Protein AF-A0A7E6F319-F1 (afdb_monomer_lite)

Organism: NCBI:txid2607531

Sequence (215 aa):
MDTSEIYSCIYLQSPSTEPPYHECLLVNASVWRVELTSRPRLIRNTIEIKAFLGVSVSERDTLHHLTFQKLAYLPIFVDFTNIGNIRTSEVHVYFSYPREAIDIFQIVMTRVLTGEKYGCANIHMTIPAKYSCRLLESTNWHLEIVSPEEHMQAFYVEIIQGTLSSFSRGLFWQNLCKHGYNCVDHFDLKTYEDDKITGLKLNFLDKPIRINAVI

pLDDT: mean 73.12, std 9.94, range [40.41, 88.25]

Structure (mmCIF, N/CA/C/O backbone):
data_AF-A0A7E6F319-F1
#
_entry.id   AF-A0A7E6F319-F1
#
loop_
_atom_site.group_PDB
_atom_site.id
_atom_site.type_symbol
_atom_site.label_atom_id
_atom_site.label_alt_id
_atom_site.label_comp_id
_atom_site.label_asym_id
_atom_site.label_entity_id
_atom_site.label_seq_id
_atom_site.pdbx_PDB_ins_code
_atom_site.Cartn_x
_atom_site.Cartn_y
_atom_site.Cartn_z
_atom_site.occupancy
_atom_site.B_iso_or_equiv
_atom_site.auth_seq_id
_atom_site.auth_comp_id
_atom_site.auth_asym_id
_atom_site.auth_atom_id
_atom_site.pdbx_PDB_model_num
ATOM 1 N N . MET A 1 1 ? 29.256 -12.946 -2.700 1.00 41.06 1 MET A N 1
ATOM 2 C CA . MET A 1 1 ? 28.242 -11.969 -2.260 1.00 41.06 1 MET A CA 1
ATOM 3 C C . MET A 1 1 ? 26.957 -12.762 -2.227 1.00 41.06 1 MET A C 1
ATOM 5 O O . MET A 1 1 ? 26.455 -13.095 -3.293 1.00 41.06 1 MET A O 1
ATOM 9 N N . ASP A 1 2 ? 26.571 -13.233 -1.044 1.00 40.41 2 ASP A N 1
ATOM 10 C CA . ASP A 1 2 ? 25.467 -14.180 -0.899 1.00 40.41 2 ASP A CA 1
ATOM 11 C C . ASP A 1 2 ? 24.186 -13.528 -1.408 1.00 40.41 2 ASP A C 1
ATOM 13 O O . ASP A 1 2 ? 23.768 -12.476 -0.926 1.00 40.41 2 ASP A O 1
ATOM 17 N N . THR A 1 3 ? 23.603 -14.113 -2.450 1.00 49.31 3 THR A N 1
ATOM 18 C CA . THR A 1 3 ? 22.268 -13.757 -2.912 1.00 49.31 3 THR A CA 1
ATOM 19 C C . THR A 1 3 ? 21.309 -14.220 -1.830 1.00 49.31 3 THR A C 1
ATOM 21 O O . THR A 1 3 ? 20.967 -15.398 -1.783 1.00 49.31 3 THR A O 1
ATOM 24 N N . SER A 1 4 ? 20.933 -13.322 -0.921 1.00 56.34 4 SER A N 1
ATOM 25 C CA . SER A 1 4 ? 19.876 -13.594 0.043 1.00 56.34 4 SER A CA 1
ATOM 26 C C . SER A 1 4 ? 18.625 -13.989 -0.736 1.00 56.34 4 SER A C 1
ATOM 28 O O . SER A 1 4 ? 18.051 -13.193 -1.477 1.00 56.34 4 SER A O 1
ATOM 30 N N . GLU A 1 5 ? 18.255 -15.258 -0.623 1.00 58.28 5 GLU A N 1
ATOM 31 C CA . GLU A 1 5 ? 17.008 -15.791 -1.142 1.00 58.28 5 GLU A CA 1
ATOM 32 C C . GLU A 1 5 ? 15.857 -15.114 -0.396 1.00 58.28 5 GLU A C 1
ATOM 34 O O . GLU A 1 5 ? 15.680 -15.319 0.806 1.00 58.28 5 GLU A O 1
ATOM 39 N N . ILE A 1 6 ? 15.102 -14.254 -1.083 1.00 63.97 6 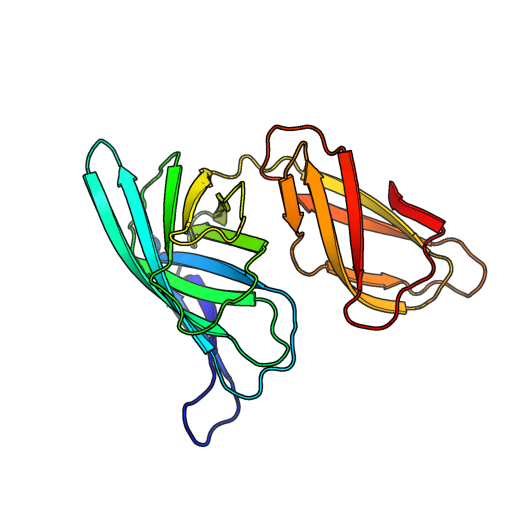ILE A N 1
ATOM 40 C CA . ILE A 1 6 ? 13.934 -13.605 -0.492 1.00 63.97 6 ILE A CA 1
ATOM 41 C C . ILE A 1 6 ? 12.700 -14.324 -1.006 1.00 63.97 6 ILE A C 1
ATOM 43 O O . ILE A 1 6 ? 12.464 -14.400 -2.210 1.00 63.97 6 ILE A O 1
ATOM 47 N N . TYR A 1 7 ? 11.899 -14.838 -0.082 1.00 66.44 7 TYR A N 1
ATOM 48 C CA . TYR A 1 7 ? 10.593 -15.397 -0.396 1.00 66.44 7 TYR A CA 1
ATOM 49 C C . TYR A 1 7 ? 9.564 -14.271 -0.387 1.00 66.44 7 TYR A C 1
ATOM 51 O O . TYR A 1 7 ? 9.444 -13.532 0.591 1.00 66.44 7 TYR A O 1
ATOM 59 N N . SER A 1 8 ? 8.819 -14.125 -1.480 1.00 66.38 8 SER A N 1
ATOM 60 C CA . SER A 1 8 ? 7.674 -13.218 -1.553 1.00 66.38 8 SER A CA 1
ATOM 61 C C . SER A 1 8 ? 6.422 -13.999 -1.900 1.00 66.38 8 SER A C 1
ATOM 63 O O . SER A 1 8 ? 6.411 -14.759 -2.863 1.00 66.38 8 SER A O 1
ATOM 65 N N . CYS A 1 9 ? 5.373 -13.810 -1.104 1.00 71.62 9 CYS A N 1
ATOM 66 C CA . CYS A 1 9 ? 4.145 -14.579 -1.230 1.00 71.62 9 CYS A CA 1
ATOM 67 C C . CYS A 1 9 ? 3.019 -13.755 -1.853 1.00 71.62 9 CYS A C 1
ATOM 69 O O . CYS A 1 9 ? 2.847 -12.574 -1.538 1.00 71.62 9 CYS A O 1
ATOM 71 N N . ILE A 1 10 ? 2.235 -14.407 -2.704 1.00 70.81 10 ILE A N 1
ATOM 72 C CA . ILE A 1 10 ? 0.979 -13.913 -3.262 1.00 70.81 10 ILE A CA 1
ATOM 73 C C . ILE A 1 10 ? -0.131 -14.906 -2.998 1.00 70.81 10 ILE A C 1
ATOM 75 O O . ILE A 1 10 ? 0.095 -16.104 -2.860 1.00 70.81 10 ILE A O 1
ATOM 79 N N . TYR A 1 11 ? -1.341 -14.379 -2.916 1.00 67.75 11 TYR A N 1
ATOM 80 C CA . TYR A 1 11 ? -2.534 -15.190 -2.808 1.00 67.75 11 TYR A CA 1
ATOM 81 C C . TYR A 1 11 ? -3.121 -15.361 -4.204 1.00 67.75 11 TYR A C 1
ATOM 83 O O . TYR A 1 11 ? -3.445 -14.369 -4.858 1.00 67.75 11 TYR A O 1
ATOM 91 N N . LEU A 1 12 ? -3.237 -16.605 -4.655 1.00 65.44 12 LEU A N 1
ATOM 92 C CA . LEU A 1 12 ? -3.729 -16.937 -5.985 1.00 65.44 12 LEU A CA 1
ATOM 93 C C . LEU A 1 12 ? -5.028 -17.726 -5.899 1.00 65.44 12 LEU A C 1
ATOM 95 O O . LEU A 1 12 ? -5.226 -18.556 -5.007 1.00 65.44 12 LEU A O 1
ATOM 99 N N . GLN A 1 13 ? -5.914 -17.474 -6.860 1.00 61.06 13 GLN A N 1
ATOM 100 C CA . GLN A 1 13 ? -7.115 -18.272 -7.053 1.00 61.06 13 GLN A CA 1
ATOM 101 C C . GLN A 1 13 ? -6.885 -19.254 -8.200 1.00 61.06 13 GLN A C 1
ATOM 103 O O . GLN A 1 13 ? -6.618 -18.852 -9.331 1.00 61.06 13 GLN A O 1
ATOM 108 N N . SER A 1 14 ? -6.996 -20.548 -7.901 1.00 56.59 14 SER A N 1
ATOM 109 C CA . SER A 1 14 ? -6.882 -21.596 -8.913 1.00 56.59 14 SER A CA 1
ATOM 110 C C . SER A 1 14 ? -8.074 -21.532 -9.882 1.00 56.59 14 SER A C 1
ATOM 112 O O . SER A 1 14 ? -9.214 -21.352 -9.440 1.00 56.59 14 SER A O 1
ATOM 114 N N . PRO A 1 15 ? -7.855 -21.680 -11.200 1.00 54.75 15 PRO A N 1
ATOM 115 C CA . PRO A 1 15 ? -8.883 -21.429 -12.202 1.00 54.75 15 PRO A CA 1
ATOM 116 C C . PRO A 1 15 ? -10.006 -22.472 -12.282 1.00 54.75 15 PRO A C 1
ATOM 118 O O . PRO A 1 15 ? -10.918 -22.260 -13.078 1.00 54.75 15 PRO A O 1
ATOM 121 N N . SER A 1 16 ? -10.006 -23.586 -11.529 1.00 55.00 16 SER A N 1
ATOM 122 C CA . SER A 1 16 ? -11.153 -24.517 -11.644 1.00 55.00 16 SER A CA 1
ATOM 123 C C . SER A 1 16 ? -11.454 -25.537 -10.539 1.00 55.00 16 SER A C 1
ATOM 125 O O . SER A 1 16 ? -12.601 -25.974 -10.512 1.00 55.00 16 SER A O 1
ATOM 127 N N . THR A 1 17 ? -10.562 -25.917 -9.616 1.00 52.44 17 THR A N 1
ATOM 128 C CA . THR A 1 17 ? -10.918 -26.974 -8.624 1.00 52.44 17 THR A CA 1
ATOM 129 C C . THR A 1 17 ? -10.188 -26.932 -7.285 1.00 52.44 17 THR A C 1
ATOM 131 O O . THR A 1 17 ? -10.517 -27.722 -6.402 1.00 52.44 17 THR A O 1
ATOM 134 N N . GLU A 1 18 ? -9.217 -26.044 -7.095 1.00 58.97 18 GLU A N 1
ATOM 135 C CA . GLU A 1 18 ? -8.426 -26.018 -5.862 1.00 58.97 18 GLU A CA 1
ATOM 136 C C . GLU A 1 18 ? -8.803 -24.829 -4.979 1.00 58.97 18 GLU A C 1
ATOM 138 O O . GLU A 1 18 ? -9.138 -23.755 -5.496 1.00 58.97 18 GLU A O 1
ATOM 143 N N . PRO A 1 19 ? -8.760 -25.001 -3.643 1.00 59.66 19 PRO A N 1
ATOM 144 C CA . PRO A 1 19 ? -8.901 -23.879 -2.737 1.00 59.66 19 PRO A CA 1
ATOM 145 C C . PRO A 1 19 ? -7.818 -22.840 -3.054 1.00 59.66 19 PRO A C 1
ATOM 147 O O . PRO A 1 19 ? -6.715 -23.203 -3.475 1.00 59.66 19 PRO A O 1
ATOM 150 N N . PRO A 1 20 ? -8.109 -21.547 -2.863 1.00 63.81 20 PRO A N 1
ATOM 151 C CA . PRO A 1 20 ? -7.101 -20.529 -3.074 1.00 63.81 20 PRO A CA 1
ATOM 152 C C . PRO A 1 20 ? -5.904 -20.792 -2.151 1.00 63.81 20 PRO A C 1
ATOM 154 O O . PRO A 1 20 ? -6.074 -21.210 -1.000 1.00 63.81 20 PRO A O 1
ATOM 157 N N . TYR A 1 21 ? -4.701 -20.540 -2.649 1.00 64.12 21 TYR A N 1
ATOM 158 C CA . TYR A 1 21 ? -3.468 -20.870 -1.944 1.00 64.12 21 TYR A CA 1
ATOM 159 C C . TYR A 1 21 ? -2.498 -19.692 -1.940 1.00 64.12 21 TYR A C 1
ATOM 161 O O . TYR A 1 21 ? -2.603 -18.752 -2.730 1.00 64.12 21 TYR A O 1
ATOM 169 N N . HIS A 1 22 ? -1.555 -19.744 -1.001 1.00 70.00 22 HIS A N 1
ATOM 170 C CA . HIS A 1 22 ? -0.423 -18.831 -0.984 1.00 70.00 22 HIS A CA 1
ATOM 171 C C . HIS A 1 22 ? 0.690 -19.441 -1.826 1.00 70.00 22 HIS A C 1
ATOM 173 O O . HIS A 1 22 ? 1.183 -20.521 -1.504 1.00 70.00 22 HIS A O 1
ATOM 179 N N . GLU A 1 23 ? 1.093 -18.753 -2.884 1.00 71.81 23 GLU A N 1
ATOM 180 C CA . GLU A 1 23 ? 2.305 -19.082 -3.617 1.00 71.81 23 GLU A CA 1
ATOM 181 C C . GLU A 1 23 ? 3.425 -18.176 -3.127 1.00 71.81 23 GLU A C 1
ATOM 183 O O . GLU A 1 23 ? 3.345 -16.956 -3.256 1.00 71.81 23 GLU A O 1
ATOM 188 N N . CYS A 1 24 ? 4.461 -18.770 -2.541 1.00 75.56 24 CYS A N 1
ATOM 189 C CA . CYS A 1 24 ? 5.675 -18.059 -2.171 1.00 75.56 24 CYS A CA 1
ATOM 190 C C . CYS A 1 24 ? 6.741 -18.344 -3.219 1.00 75.56 24 CYS A C 1
ATOM 192 O O . CYS A 1 24 ? 7.210 -19.472 -3.353 1.00 75.56 24 CYS A O 1
ATOM 194 N N . LEU A 1 25 ? 7.121 -17.308 -3.956 1.00 68.62 25 LEU A N 1
ATOM 195 C CA . LEU A 1 25 ? 8.134 -17.391 -4.991 1.00 68.62 25 LEU A CA 1
ATOM 196 C C . LEU A 1 25 ? 9.482 -16.966 -4.420 1.00 68.62 25 LEU A C 1
ATOM 198 O O . LEU A 1 25 ? 9.586 -15.959 -3.710 1.00 68.62 25 LEU A O 1
ATOM 202 N N . LEU A 1 26 ? 10.516 -17.731 -4.767 1.00 70.88 26 LEU A N 1
ATOM 203 C CA . LEU A 1 26 ? 11.896 -17.307 -4.600 1.00 70.88 26 LEU A CA 1
ATOM 204 C C . LEU A 1 26 ? 12.143 -16.159 -5.578 1.00 70.88 26 LEU A C 1
ATOM 206 O O . LEU A 1 26 ? 12.174 -16.360 -6.794 1.00 70.88 26 LEU A O 1
ATOM 210 N N . VAL A 1 27 ? 12.280 -14.947 -5.061 1.00 71.56 27 VAL A N 1
ATOM 211 C CA . VAL A 1 27 ? 12.467 -13.759 -5.889 1.00 71.56 27 VAL A CA 1
ATOM 212 C C . VAL A 1 27 ? 13.892 -13.247 -5.752 1.00 71.56 27 VAL A C 1
ATOM 214 O O . VAL A 1 27 ? 14.475 -13.212 -4.669 1.00 71.56 27 VAL A O 1
ATOM 217 N N . ASN A 1 28 ? 14.480 -12.870 -6.885 1.00 70.25 28 ASN A N 1
ATOM 218 C CA . ASN A 1 28 ? 15.824 -12.310 -6.905 1.00 70.25 28 ASN A CA 1
ATOM 219 C C . ASN A 1 28 ? 15.806 -10.818 -6.525 1.00 70.25 28 ASN A C 1
ATOM 221 O O . ASN A 1 28 ? 14.765 -10.161 -6.500 1.00 70.25 28 ASN A O 1
ATOM 225 N N . ALA A 1 29 ? 16.994 -10.259 -6.294 1.00 69.94 29 ALA A N 1
ATOM 226 C CA . ALA A 1 29 ? 17.185 -8.863 -5.898 1.00 69.94 29 ALA A CA 1
ATOM 227 C C . ALA A 1 29 ? 16.608 -7.807 -6.863 1.00 69.94 29 ALA A C 1
ATOM 229 O O . ALA A 1 29 ? 16.494 -6.637 -6.502 1.00 69.94 29 ALA A O 1
ATOM 230 N N . SER A 1 30 ? 16.288 -8.199 -8.096 1.00 80.12 30 SER A N 1
ATOM 231 C CA . SER A 1 30 ? 15.795 -7.315 -9.154 1.00 80.12 30 SER A CA 1
ATOM 232 C C . SER A 1 30 ? 14.267 -7.270 -9.240 1.00 80.12 30 SER A C 1
ATOM 234 O O . SER A 1 30 ? 13.720 -6.530 -10.061 1.00 80.12 30 SER A O 1
ATOM 236 N N . VAL A 1 31 ? 13.577 -8.049 -8.401 1.00 86.38 31 VAL A N 1
ATOM 237 C CA . VAL A 1 31 ? 12.118 -8.109 -8.355 1.00 86.38 31 VAL A CA 1
ATOM 238 C C . VAL A 1 31 ? 11.549 -6.975 -7.511 1.00 86.38 31 VAL A C 1
ATOM 240 O O . VAL A 1 31 ? 11.997 -6.676 -6.400 1.00 86.38 31 VAL A O 1
ATOM 243 N N . TRP A 1 32 ? 10.511 -6.362 -8.058 1.00 87.38 32 TRP A N 1
ATOM 244 C CA . TRP A 1 32 ? 9.682 -5.372 -7.403 1.00 87.38 32 TRP A CA 1
ATOM 245 C C . TRP A 1 32 ? 8.291 -5.954 -7.204 1.00 87.38 32 TRP A C 1
ATOM 247 O O . TRP A 1 32 ? 7.731 -6.589 -8.098 1.00 87.38 32 TRP A O 1
ATOM 257 N N . ARG A 1 33 ? 7.737 -5.723 -6.018 1.00 88.25 33 ARG A N 1
ATOM 258 C CA . ARG A 1 33 ? 6.371 -6.081 -5.650 1.00 88.25 33 ARG A CA 1
ATOM 259 C C . ARG A 1 33 ? 5.472 -4.877 -5.859 1.00 88.25 33 ARG A C 1
ATOM 261 O O . ARG A 1 33 ? 5.737 -3.840 -5.261 1.00 88.25 33 ARG A O 1
ATOM 268 N N . VAL A 1 34 ? 4.414 -5.008 -6.644 1.00 88.06 34 VAL A N 1
ATOM 269 C CA . VAL A 1 34 ? 3.416 -3.953 -6.848 1.00 88.06 34 VAL A CA 1
ATOM 270 C C . VAL A 1 34 ? 2.136 -4.362 -6.135 1.00 88.06 34 VAL A C 1
ATOM 272 O O . VAL A 1 34 ? 1.606 -5.438 -6.381 1.00 88.06 34 VAL A O 1
ATOM 275 N N . GLU A 1 35 ? 1.662 -3.524 -5.224 1.00 87.00 35 GLU A N 1
ATOM 276 C CA . GLU A 1 35 ? 0.456 -3.724 -4.428 1.00 87.00 35 GLU A CA 1
ATOM 277 C C . GLU A 1 35 ? -0.574 -2.662 -4.813 1.00 87.00 35 GLU A C 1
ATOM 279 O O . GLU A 1 35 ? -0.276 -1.464 -4.825 1.00 87.00 35 GLU A O 1
ATOM 284 N N . LEU A 1 36 ? -1.793 -3.104 -5.099 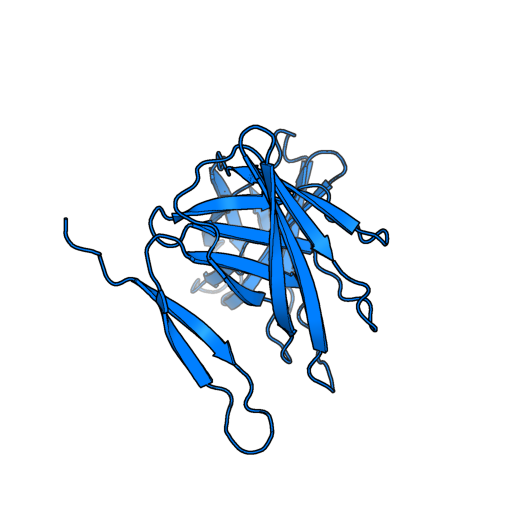1.00 82.94 36 LEU A N 1
ATOM 285 C CA . LEU A 1 36 ? -2.939 -2.245 -5.349 1.00 82.94 36 LEU A CA 1
ATOM 286 C C . LEU A 1 36 ? -3.979 -2.497 -4.263 1.00 82.94 36 LEU A C 1
ATOM 288 O O . LEU A 1 36 ? -4.336 -3.647 -3.993 1.00 82.94 36 LEU A O 1
ATOM 292 N N . THR A 1 37 ? -4.475 -1.420 -3.658 1.00 78.81 37 THR A N 1
ATOM 293 C CA . THR A 1 37 ? -5.522 -1.493 -2.637 1.00 78.81 37 THR A CA 1
ATOM 294 C C . THR A 1 37 ? -6.821 -0.920 -3.185 1.00 78.81 37 THR A C 1
ATOM 296 O O . THR A 1 37 ? -6.865 0.177 -3.750 1.00 78.81 37 THR A O 1
ATOM 299 N N . SER A 1 38 ? -7.893 -1.680 -3.001 1.00 76.19 38 SER A N 1
ATOM 300 C CA . SER A 1 38 ? -9.254 -1.325 -3.383 1.00 76.19 38 SER A CA 1
ATOM 301 C C . SER A 1 38 ? -10.221 -1.595 -2.239 1.00 76.19 38 SER A C 1
ATOM 303 O O . SER A 1 38 ? -9.899 -2.300 -1.280 1.00 76.19 38 SER A O 1
ATOM 305 N N . ARG A 1 39 ? -11.440 -1.052 -2.336 1.00 71.25 39 ARG A N 1
ATOM 306 C CA . ARG A 1 39 ? -12.445 -1.302 -1.298 1.00 71.25 39 ARG A CA 1
ATOM 307 C C . ARG A 1 39 ? -12.824 -2.788 -1.297 1.00 71.25 39 ARG A C 1
ATOM 309 O O . ARG A 1 39 ? -13.066 -3.342 -2.384 1.00 71.25 39 ARG A O 1
ATOM 316 N N . PRO A 1 40 ? -12.927 -3.416 -0.112 1.00 65.94 40 PRO A N 1
ATOM 317 C CA . PRO A 1 40 ? -13.459 -4.759 -0.012 1.00 65.94 40 PRO A CA 1
ATOM 318 C C . PRO A 1 40 ? -14.901 -4.722 -0.507 1.00 65.94 40 PRO A C 1
ATOM 320 O O . PRO A 1 40 ? -15.730 -3.938 -0.045 1.00 65.94 40 PRO A O 1
ATOM 323 N N . ARG A 1 41 ? -15.185 -5.532 -1.520 1.00 65.81 41 ARG A N 1
ATOM 324 C CA . ARG A 1 41 ? -16.525 -5.718 -2.066 1.00 65.81 41 ARG A CA 1
ATOM 325 C C . ARG A 1 41 ? -16.715 -7.200 -2.332 1.00 65.81 41 ARG A C 1
ATOM 327 O O . ARG A 1 41 ? -15.778 -7.885 -2.747 1.00 65.81 41 ARG A O 1
ATOM 334 N N . LEU A 1 42 ? -17.937 -7.674 -2.119 1.00 64.50 42 LEU A N 1
ATOM 335 C CA . LEU A 1 42 ? -18.344 -8.971 -2.629 1.00 64.50 42 LEU A CA 1
ATOM 336 C C . LEU A 1 42 ? -18.397 -8.872 -4.156 1.00 64.50 42 LEU A C 1
ATOM 338 O O . LEU A 1 42 ? -19.246 -8.172 -4.706 1.00 64.50 42 LEU A O 1
ATOM 342 N N . ILE A 1 43 ? -17.469 -9.545 -4.827 1.00 66.31 43 ILE A N 1
ATOM 343 C CA . ILE A 1 43 ? -17.466 -9.689 -6.282 1.00 66.31 43 ILE A CA 1
ATOM 344 C C . ILE A 1 43 ? -17.928 -11.103 -6.621 1.00 66.31 43 ILE A C 1
ATOM 346 O O . ILE A 1 43 ? -17.533 -12.064 -5.965 1.00 66.31 43 ILE A O 1
ATOM 350 N N . ARG A 1 44 ? -18.821 -11.223 -7.609 1.00 61.72 44 ARG A N 1
ATOM 351 C CA . ARG A 1 44 ? -19.338 -12.529 -8.052 1.00 61.72 44 ARG A CA 1
ATOM 352 C C . ARG A 1 44 ? -18.329 -13.289 -8.909 1.00 61.72 44 ARG A C 1
ATOM 354 O O . ARG A 1 44 ? -18.315 -14.510 -8.864 1.00 61.72 44 ARG A O 1
ATOM 361 N N . ASN A 1 45 ? -17.497 -12.557 -9.648 1.00 68.19 45 ASN A N 1
ATOM 362 C CA . ASN A 1 45 ? -16.479 -13.091 -10.543 1.00 68.19 45 ASN A CA 1
ATOM 363 C C . ASN A 1 45 ? -15.118 -12.485 -10.189 1.00 68.19 45 ASN A C 1
ATOM 365 O O . ASN A 1 45 ? -15.054 -11.332 -9.760 1.00 68.19 45 ASN A O 1
ATOM 369 N N . THR A 1 46 ? -14.047 -13.248 -10.399 1.00 72.25 46 THR A N 1
ATOM 370 C CA . THR A 1 46 ? -12.666 -12.756 -10.334 1.00 72.25 46 THR A CA 1
ATOM 371 C C . THR A 1 46 ? -12.470 -11.679 -11.394 1.00 72.25 46 THR A C 1
ATOM 373 O O . THR A 1 46 ? -12.825 -11.883 -12.557 1.00 72.25 46 THR A O 1
ATOM 376 N N . ILE A 1 47 ? -11.912 -10.533 -11.001 1.00 75.38 47 ILE A N 1
ATOM 377 C CA . ILE A 1 47 ? -11.637 -9.438 -11.935 1.00 75.38 47 ILE A CA 1
ATOM 378 C C . ILE A 1 47 ? -10.136 -9.378 -12.180 1.00 75.38 47 ILE A C 1
ATOM 380 O O . ILE A 1 47 ? -9.356 -9.267 -11.237 1.00 75.38 47 ILE A O 1
ATOM 384 N N . GLU A 1 48 ? -9.740 -9.429 -13.447 1.00 77.75 48 GLU A N 1
ATOM 385 C CA . GLU A 1 48 ? -8.352 -9.243 -13.857 1.00 77.75 48 GLU A CA 1
ATOM 386 C C . GLU A 1 48 ? -8.117 -7.784 -14.265 1.00 77.75 48 GLU A C 1
ATOM 388 O O . GLU A 1 48 ? -8.831 -7.239 -15.112 1.00 77.75 48 GLU A O 1
ATOM 393 N N . ILE A 1 49 ? -7.109 -7.149 -13.672 1.00 78.62 49 ILE A N 1
ATOM 394 C CA . ILE A 1 49 ? -6.649 -5.811 -14.040 1.00 78.62 49 ILE A CA 1
ATOM 395 C C . ILE A 1 49 ? -5.281 -5.940 -14.693 1.00 78.62 49 ILE A C 1
ATOM 397 O O . ILE A 1 49 ? -4.347 -6.468 -14.092 1.00 78.62 49 ILE A O 1
ATOM 401 N N . LYS A 1 50 ? -5.147 -5.393 -15.901 1.00 81.81 50 LYS A N 1
ATOM 402 C CA . LYS A 1 50 ? -3.863 -5.295 -16.596 1.00 81.81 50 LYS A CA 1
ATOM 403 C C . LYS A 1 50 ? -3.318 -3.883 -16.492 1.00 81.81 50 LYS A C 1
ATOM 405 O O . LYS A 1 50 ? -3.982 -2.918 -16.888 1.00 81.81 50 LYS A O 1
ATOM 410 N N . ALA A 1 51 ? -2.099 -3.767 -15.993 1.00 81.69 51 ALA A N 1
ATOM 411 C CA . ALA A 1 51 ? -1.388 -2.505 -15.913 1.00 81.69 51 ALA A CA 1
ATOM 412 C C . ALA A 1 51 ? -0.022 -2.615 -16.585 1.00 81.69 51 ALA A C 1
ATOM 414 O O . ALA A 1 51 ? 0.520 -3.697 -16.797 1.00 81.69 51 ALA A O 1
ATOM 415 N N . PHE A 1 52 ? 0.537 -1.462 -16.901 1.00 83.94 52 PHE A N 1
ATOM 416 C CA . PHE A 1 52 ? 1.902 -1.309 -17.338 1.00 83.94 52 PHE A CA 1
ATOM 417 C C . PHE A 1 52 ? 2.643 -0.434 -16.339 1.00 83.94 52 PHE A C 1
ATOM 419 O O . PHE A 1 52 ? 2.164 0.624 -15.934 1.00 83.94 52 PHE A O 1
ATOM 426 N N . LEU A 1 53 ? 3.830 -0.874 -15.960 1.00 83.56 53 LEU A N 1
ATOM 427 C CA . LEU A 1 53 ? 4.749 -0.129 -15.126 1.00 83.56 53 LEU A CA 1
ATOM 428 C C . LEU A 1 53 ? 5.839 0.463 -16.011 1.00 83.56 53 LEU A C 1
ATOM 430 O O . LEU A 1 53 ? 6.636 -0.275 -16.588 1.00 83.56 53 LEU A O 1
ATOM 434 N N . GLY A 1 54 ? 5.840 1.784 -16.135 1.00 83.25 54 GLY A N 1
ATOM 435 C CA . GLY A 1 54 ? 6.897 2.546 -16.778 1.00 83.25 54 GLY A CA 1
ATOM 436 C C . GLY A 1 54 ? 7.931 2.992 -15.756 1.00 83.25 54 GLY A C 1
ATOM 437 O O . GLY A 1 54 ? 7.585 3.641 -14.770 1.00 83.25 54 GLY A O 1
ATOM 438 N N . VAL A 1 55 ? 9.198 2.679 -15.991 1.00 80.62 55 VAL A N 1
ATOM 439 C CA . VAL A 1 55 ? 10.304 3.113 -15.135 1.00 80.62 55 VAL A CA 1
ATOM 440 C C . VAL A 1 55 ? 11.225 3.983 -15.973 1.00 80.62 55 VAL A C 1
ATOM 442 O O . VAL A 1 55 ? 11.782 3.516 -16.964 1.00 80.62 55 VAL A O 1
ATOM 445 N N . SER A 1 56 ? 11.362 5.248 -15.582 1.00 75.25 56 SER A N 1
ATOM 446 C CA . SER A 1 56 ? 12.198 6.220 -16.284 1.00 75.25 56 SER A CA 1
ATOM 447 C C . SER A 1 56 ? 13.551 6.318 -15.589 1.00 75.25 56 SER A C 1
ATOM 449 O O . SER A 1 56 ? 13.635 6.675 -14.411 1.00 75.25 56 SER A O 1
ATOM 451 N N . VAL A 1 57 ? 14.621 5.965 -16.302 1.00 68.31 57 VAL A N 1
ATOM 452 C CA . VAL A 1 57 ? 15.996 5.966 -15.781 1.00 68.31 57 VAL A CA 1
ATOM 453 C C . VAL A 1 57 ? 16.889 6.614 -16.820 1.00 68.31 57 VAL A C 1
ATOM 455 O O . VAL A 1 57 ? 17.135 6.025 -17.870 1.00 68.31 57 VAL A O 1
ATOM 458 N N . SER A 1 58 ? 17.377 7.822 -16.524 1.00 59.31 58 SER A N 1
ATOM 459 C CA . SER A 1 58 ? 18.367 8.523 -17.356 1.00 59.31 58 SER A CA 1
ATOM 460 C C . SER A 1 58 ? 18.031 8.470 -18.859 1.00 59.31 58 SER A C 1
ATOM 462 O O . SER A 1 58 ? 18.837 8.000 -19.657 1.00 59.31 58 SER A O 1
ATOM 464 N N . GLU A 1 59 ? 16.815 8.909 -19.214 1.00 57.44 59 GLU A N 1
ATOM 465 C CA . GLU A 1 59 ? 16.265 8.989 -20.586 1.00 57.44 59 GLU A CA 1
ATOM 466 C C . GLU A 1 59 ? 15.868 7.662 -21.263 1.00 57.44 59 GLU A C 1
ATOM 468 O O . GLU A 1 59 ? 15.423 7.673 -22.412 1.00 57.44 59 GLU A O 1
ATOM 473 N N . ARG A 1 60 ? 15.956 6.512 -20.579 1.00 65.44 60 ARG A N 1
ATOM 474 C CA . ARG A 1 60 ? 15.334 5.262 -21.046 1.00 65.44 60 ARG A CA 1
ATOM 475 C C . ARG A 1 60 ? 14.085 4.944 -20.238 1.00 65.44 60 ARG A C 1
ATOM 477 O O . ARG A 1 60 ? 14.163 4.785 -19.021 1.00 65.44 60 ARG A O 1
ATOM 484 N N . ASP A 1 61 ? 12.973 4.784 -20.945 1.00 70.06 61 ASP A N 1
ATOM 485 C CA . ASP A 1 61 ? 11.728 4.265 -20.389 1.00 70.06 61 ASP A CA 1
ATOM 486 C C . ASP A 1 61 ? 11.657 2.755 -20.629 1.00 70.06 61 ASP A C 1
ATOM 488 O O . ASP A 1 61 ? 11.674 2.294 -21.775 1.00 70.06 61 ASP A O 1
ATOM 492 N N . THR A 1 62 ? 11.577 1.966 -19.557 1.00 81.12 62 THR A N 1
ATOM 493 C CA . THR A 1 62 ? 11.225 0.544 -19.653 1.00 81.12 62 THR A CA 1
ATOM 494 C C . THR A 1 62 ? 9.763 0.350 -19.302 1.00 81.12 62 THR A C 1
ATOM 496 O O . THR A 1 62 ? 9.248 0.989 -18.388 1.00 81.12 62 THR A O 1
ATOM 499 N N . LEU A 1 63 ? 9.086 -0.536 -20.033 1.00 83.94 63 LEU A N 1
ATOM 500 C CA . LEU A 1 63 ? 7.685 -0.867 -19.805 1.00 83.94 63 LEU A CA 1
ATOM 501 C C . LEU A 1 63 ? 7.568 -2.328 -19.378 1.00 83.94 63 LEU A C 1
ATOM 503 O O . LEU A 1 63 ? 8.017 -3.224 -20.091 1.00 83.94 63 LEU A O 1
ATOM 507 N N . HIS A 1 64 ? 6.933 -2.567 -18.237 1.00 86.94 64 HIS A N 1
ATOM 508 C CA . HIS A 1 64 ? 6.725 -3.902 -17.690 1.00 86.94 64 HIS A CA 1
ATOM 509 C C . HIS A 1 64 ? 5.233 -4.195 -17.563 1.00 86.94 64 HIS A C 1
ATOM 511 O O . HIS A 1 64 ? 4.481 -3.379 -17.038 1.00 86.94 64 HIS A O 1
ATOM 517 N N . HIS A 1 65 ? 4.799 -5.357 -18.046 1.00 87.56 65 HIS A N 1
ATOM 518 C CA . HIS A 1 65 ? 3.407 -5.785 -17.939 1.00 87.56 65 HIS A CA 1
ATOM 519 C C . HIS A 1 65 ? 3.118 -6.322 -16.535 1.00 87.56 65 HIS A C 1
ATOM 521 O O . HIS A 1 65 ? 3.913 -7.092 -16.002 1.00 87.56 65 HIS A O 1
ATOM 527 N N . LEU A 1 66 ? 1.972 -5.940 -15.978 1.00 86.38 66 LEU A N 1
ATOM 528 C CA . LEU A 1 66 ? 1.464 -6.401 -14.692 1.00 86.38 66 LEU A CA 1
ATOM 529 C C . LEU A 1 66 ? 0.045 -6.951 -14.858 1.00 86.38 66 LEU A C 1
ATOM 531 O O . LEU A 1 66 ? -0.794 -6.336 -15.523 1.00 86.38 66 LEU A O 1
ATOM 535 N N . THR A 1 67 ? -0.227 -8.088 -14.230 1.00 85.31 67 THR A N 1
ATOM 536 C CA . THR A 1 67 ? -1.537 -8.736 -14.184 1.00 85.31 67 THR A CA 1
ATOM 537 C C . THR A 1 67 ? -1.953 -8.932 -12.741 1.00 85.31 67 THR A C 1
ATOM 539 O O . THR A 1 67 ? -1.366 -9.715 -12.004 1.00 85.31 67 THR A O 1
ATOM 542 N N . PHE A 1 68 ? -3.020 -8.254 -12.349 1.00 82.25 68 PHE A N 1
ATOM 543 C CA . PHE A 1 68 ? -3.567 -8.357 -11.012 1.00 82.25 68 PHE A CA 1
ATOM 544 C C . PHE A 1 68 ? -4.885 -9.110 -11.019 1.00 82.25 68 PHE A C 1
ATOM 546 O O . PHE A 1 68 ? -5.764 -8.816 -11.827 1.00 82.25 68 PHE A O 1
ATOM 553 N N . GLN A 1 69 ? -5.061 -10.012 -10.061 1.00 79.12 69 GLN A N 1
ATOM 554 C CA . GLN A 1 69 ? -6.322 -10.711 -9.850 1.00 79.12 69 GLN A CA 1
ATOM 555 C C . GLN A 1 69 ? -6.984 -10.201 -8.572 1.00 79.12 69 GLN A C 1
ATOM 557 O O . GLN A 1 69 ? -6.451 -10.355 -7.473 1.00 79.12 69 GLN A O 1
ATOM 562 N N . LYS A 1 70 ? -8.156 -9.576 -8.710 1.00 75.75 70 LYS A N 1
ATOM 563 C CA . LYS A 1 70 ? -8.981 -9.170 -7.574 1.00 75.75 70 LYS A CA 1
ATOM 564 C C . LYS A 1 70 ? -9.861 -10.335 -7.141 1.00 75.75 70 LYS A C 1
ATOM 566 O O . LYS A 1 70 ? -10.626 -10.879 -7.939 1.00 75.75 70 LYS A O 1
ATOM 571 N N . LEU A 1 71 ? -9.786 -10.644 -5.852 1.00 70.88 71 LEU A N 1
ATOM 572 C CA . LEU A 1 71 ? -10.512 -11.730 -5.203 1.00 70.88 71 LEU A CA 1
ATOM 573 C C . LEU A 1 71 ? -11.627 -11.194 -4.307 1.00 70.88 71 LEU A C 1
ATOM 575 O O . LEU A 1 71 ? -11.600 -10.039 -3.875 1.00 70.88 71 LEU A O 1
ATOM 579 N N . ALA A 1 72 ? -12.626 -12.034 -4.036 1.00 66.88 72 ALA A N 1
ATOM 580 C CA . ALA A 1 72 ? -13.719 -11.670 -3.143 1.00 66.88 72 ALA A CA 1
ATOM 581 C C . ALA A 1 72 ? -13.185 -11.345 -1.744 1.00 66.88 72 ALA A C 1
ATOM 583 O O . ALA A 1 72 ? -12.353 -12.072 -1.208 1.00 66.88 72 ALA A O 1
ATOM 584 N N . TYR A 1 73 ? -13.673 -10.243 -1.169 1.00 64.00 73 TYR A N 1
ATOM 585 C CA . TYR A 1 73 ? -13.339 -9.764 0.179 1.00 64.00 73 TYR A CA 1
ATOM 586 C C . TYR A 1 73 ? -11.874 -9.373 0.432 1.00 64.00 73 TYR A C 1
ATOM 588 O O . TYR A 1 73 ? -11.608 -8.743 1.452 1.00 64.00 73 TYR A O 1
ATOM 596 N N . LEU A 1 74 ? -10.940 -9.656 -0.483 1.00 70.56 74 LEU A N 1
ATOM 597 C CA . LEU A 1 74 ? -9.553 -9.221 -0.350 1.00 70.56 74 LEU A CA 1
ATOM 598 C C . LEU A 1 74 ? -9.377 -7.798 -0.909 1.00 70.56 74 LEU A C 1
ATOM 600 O O . LEU A 1 74 ? -9.648 -7.547 -2.087 1.00 70.56 74 LEU A O 1
ATOM 604 N N . PRO A 1 75 ? -8.928 -6.844 -0.078 1.00 72.44 75 PRO A N 1
ATOM 605 C CA . PRO A 1 75 ? -8.773 -5.451 -0.483 1.00 72.44 75 PRO A CA 1
ATOM 606 C C . PRO A 1 75 ? -7.470 -5.219 -1.250 1.00 72.44 75 PRO A C 1
ATOM 608 O O . PRO A 1 75 ? -7.390 -4.271 -2.028 1.00 72.44 75 PRO A O 1
ATOM 611 N N . ILE A 1 76 ? -6.471 -6.081 -1.043 1.00 77.75 76 ILE A N 1
ATOM 612 C CA . ILE A 1 76 ? -5.133 -5.972 -1.620 1.00 77.75 76 ILE A CA 1
ATOM 613 C C . ILE A 1 76 ? -4.960 -7.055 -2.676 1.00 77.75 76 ILE A C 1
ATOM 615 O O . ILE A 1 76 ? -5.251 -8.225 -2.431 1.00 77.75 76 ILE A O 1
ATOM 619 N N . PHE A 1 77 ? -4.429 -6.663 -3.825 1.00 80.81 77 PHE A N 1
ATOM 620 C CA . PHE A 1 77 ? -3.958 -7.576 -4.854 1.00 80.81 77 PHE A CA 1
ATOM 621 C C . PHE A 1 77 ? -2.569 -7.154 -5.315 1.00 80.81 77 PHE A C 1
ATOM 623 O O . PHE A 1 77 ? -2.187 -5.984 -5.227 1.00 80.81 77 PHE A O 1
ATOM 630 N N . VAL A 1 78 ? -1.780 -8.141 -5.721 1.00 84.19 78 VAL A N 1
ATOM 631 C CA . VAL A 1 78 ? -0.330 -8.016 -5.840 1.00 84.19 78 VAL A CA 1
ATOM 632 C C . VAL A 1 78 ? 0.124 -8.669 -7.130 1.00 84.19 78 VAL A C 1
ATOM 634 O O . VAL A 1 78 ? -0.406 -9.710 -7.507 1.00 84.19 78 VAL A O 1
ATOM 637 N N . ASP A 1 79 ? 1.127 -8.072 -7.755 1.00 87.12 79 ASP A N 1
ATOM 638 C CA . ASP A 1 79 ? 1.889 -8.694 -8.828 1.00 87.12 79 ASP A CA 1
ATOM 639 C C . ASP A 1 79 ? 3.382 -8.371 -8.672 1.00 87.12 79 ASP A C 1
ATOM 641 O O . ASP A 1 79 ? 3.767 -7.446 -7.942 1.00 87.12 79 ASP A O 1
ATOM 645 N N . PHE A 1 80 ? 4.233 -9.143 -9.339 1.00 86.62 80 PHE A N 1
ATOM 646 C CA . PHE A 1 80 ? 5.678 -8.977 -9.322 1.00 86.62 80 PHE A CA 1
ATOM 647 C C . PHE A 1 80 ? 6.221 -8.723 -10.716 1.00 86.62 80 PHE A C 1
ATOM 649 O O . PHE A 1 80 ? 5.804 -9.324 -11.701 1.00 86.62 80 PHE A O 1
ATOM 656 N N . THR A 1 81 ? 7.242 -7.881 -10.791 1.00 87.19 81 THR A N 1
ATOM 657 C CA . THR A 1 81 ? 7.961 -7.648 -12.040 1.00 87.19 81 THR A CA 1
ATOM 658 C C . THR A 1 81 ? 9.451 -7.480 -11.793 1.00 87.19 81 THR A C 1
ATOM 660 O O . THR A 1 81 ? 9.879 -6.993 -10.746 1.00 87.19 81 THR A O 1
ATOM 663 N N . ASN A 1 82 ? 10.257 -7.907 -12.761 1.00 86.31 82 ASN A N 1
ATOM 664 C CA . ASN A 1 82 ? 11.702 -7.748 -12.730 1.00 86.31 82 ASN A CA 1
ATOM 665 C C . ASN A 1 82 ? 12.092 -6.458 -13.461 1.00 86.31 82 ASN A C 1
ATOM 667 O O . ASN A 1 82 ? 12.082 -6.409 -14.690 1.00 86.31 82 ASN A O 1
ATOM 671 N N . ILE A 1 83 ? 12.425 -5.427 -12.686 1.00 80.19 83 ILE A N 1
ATOM 672 C CA . ILE A 1 83 ? 12.843 -4.103 -13.179 1.00 80.19 83 ILE A CA 1
ATOM 673 C C . ILE A 1 83 ? 14.370 -3.964 -13.130 1.00 80.19 83 ILE A C 1
ATOM 675 O O . ILE A 1 83 ? 14.950 -3.136 -13.827 1.00 80.19 83 ILE A O 1
ATOM 679 N N . GLY A 1 84 ? 15.045 -4.778 -12.316 1.00 79.06 84 GLY A N 1
ATOM 680 C CA . GLY A 1 84 ? 16.452 -4.579 -11.991 1.00 79.06 84 GLY A CA 1
ATOM 681 C C . GLY A 1 84 ? 16.645 -3.887 -10.645 1.00 79.06 84 GLY A C 1
ATOM 682 O O . GLY A 1 84 ? 15.723 -3.347 -10.026 1.00 79.06 84 GLY A O 1
ATOM 683 N N . ASN A 1 85 ? 17.898 -3.873 -10.198 1.00 77.06 85 ASN A N 1
ATOM 684 C CA . ASN A 1 85 ? 18.324 -3.168 -8.993 1.00 77.06 85 ASN A CA 1
ATOM 685 C C . ASN A 1 85 ? 18.545 -1.668 -9.273 1.00 77.06 85 ASN A C 1
ATOM 687 O O . ASN A 1 85 ? 19.628 -1.135 -9.033 1.00 77.06 85 ASN A O 1
ATOM 691 N N . ILE A 1 86 ? 17.543 -1.000 -9.843 1.00 76.19 86 ILE A N 1
ATOM 692 C CA . ILE A 1 86 ? 17.644 0.403 -10.249 1.00 76.19 86 ILE A CA 1
ATOM 693 C C . ILE A 1 86 ? 17.112 1.301 -9.132 1.00 76.19 86 ILE A C 1
ATOM 695 O O . ILE A 1 86 ? 16.103 0.990 -8.508 1.00 76.19 86 ILE A O 1
ATOM 699 N N . ARG A 1 87 ? 17.786 2.426 -8.874 1.00 74.81 87 ARG A N 1
ATOM 700 C CA . ARG A 1 87 ? 17.280 3.481 -7.992 1.00 74.81 87 ARG A CA 1
ATOM 701 C C . ARG A 1 87 ? 16.796 4.637 -8.860 1.00 74.81 87 ARG A C 1
ATOM 703 O O . ARG A 1 87 ? 17.600 5.259 -9.544 1.00 74.81 87 ARG A O 1
ATOM 710 N N . THR A 1 88 ? 15.496 4.901 -8.830 1.00 75.44 88 THR A N 1
ATOM 711 C CA . THR A 1 88 ? 14.873 6.043 -9.515 1.00 75.44 88 THR A CA 1
ATOM 712 C C . THR A 1 88 ? 14.137 6.922 -8.509 1.00 75.44 88 THR A C 1
ATOM 714 O O . THR A 1 88 ? 13.759 6.445 -7.436 1.00 75.44 88 THR A O 1
ATOM 717 N N . SER A 1 89 ? 13.960 8.201 -8.833 1.00 72.25 89 SER A N 1
ATOM 718 C CA . SER A 1 89 ? 13.121 9.131 -8.074 1.00 72.25 89 SER A CA 1
ATOM 719 C C . SER A 1 89 ? 11.640 8.997 -8.426 1.00 72.25 89 SER A C 1
ATOM 721 O O . SER A 1 89 ? 10.797 9.293 -7.583 1.00 72.25 89 SER A O 1
ATOM 723 N N . GLU A 1 90 ? 11.322 8.546 -9.644 1.00 76.94 90 GLU A N 1
ATOM 724 C CA . GLU A 1 90 ? 9.955 8.496 -10.162 1.00 76.94 90 GLU A CA 1
ATOM 725 C C . GLU A 1 90 ? 9.698 7.220 -10.976 1.00 76.94 90 GLU A C 1
ATOM 727 O O . GLU A 1 90 ? 10.524 6.766 -11.770 1.00 76.94 90 GLU A O 1
ATOM 732 N N . VAL A 1 91 ? 8.526 6.635 -10.754 1.00 82.19 91 VAL A N 1
ATOM 733 C CA . VAL A 1 91 ? 7.987 5.470 -11.450 1.00 82.19 91 VAL A CA 1
ATOM 734 C C . VAL A 1 91 ? 6.575 5.821 -11.897 1.00 82.19 91 VAL A C 1
ATOM 736 O O . VAL A 1 91 ? 5.831 6.460 -11.158 1.00 82.19 91 VAL A O 1
ATOM 739 N N . HIS A 1 92 ? 6.184 5.398 -13.091 1.00 82.62 92 HIS A N 1
ATOM 740 C CA . HIS A 1 92 ? 4.855 5.652 -13.625 1.00 82.62 92 HIS A CA 1
ATOM 741 C C . HIS A 1 92 ? 4.057 4.356 -13.750 1.00 82.62 92 HIS A C 1
ATOM 743 O O . HIS A 1 92 ? 4.532 3.380 -14.323 1.00 82.62 92 HIS A O 1
ATOM 749 N N . VAL A 1 93 ? 2.814 4.349 -13.279 1.00 80.81 93 VAL A N 1
ATOM 750 C CA . VAL A 1 93 ? 1.885 3.225 -13.459 1.00 80.81 93 VAL A CA 1
ATOM 751 C C . VAL A 1 93 ? 0.776 3.649 -14.408 1.00 80.81 93 VAL A C 1
ATOM 753 O O . VAL A 1 93 ? 0.151 4.691 -14.225 1.00 80.81 93 VAL A O 1
ATOM 756 N N . TYR A 1 94 ? 0.523 2.830 -15.421 1.00 80.25 94 TYR A N 1
ATOM 757 C CA . TYR A 1 94 ? -0.481 3.057 -16.451 1.00 80.25 94 TYR A CA 1
ATOM 758 C C . TYR A 1 94 ? -1.453 1.889 -16.447 1.00 80.25 94 TYR A C 1
ATOM 760 O O . TYR A 1 94 ? -1.042 0.741 -16.579 1.00 80.25 94 TYR A O 1
ATOM 768 N N . PHE A 1 95 ? -2.749 2.152 -16.350 1.00 74.62 95 PHE A N 1
ATOM 769 C CA . PHE A 1 95 ? -3.740 1.084 -16.451 1.00 74.62 95 PHE A CA 1
ATOM 770 C C . PHE A 1 95 ? -4.251 0.968 -17.879 1.00 74.62 95 PHE A C 1
ATOM 772 O O . PHE A 1 95 ? -4.726 1.941 -18.467 1.00 74.62 95 PHE A O 1
ATOM 779 N N . SER A 1 96 ? -4.171 -0.239 -18.436 1.00 67.81 96 SER A N 1
ATOM 780 C CA . SER A 1 96 ? -4.900 -0.549 -19.661 1.00 67.81 96 SER A CA 1
ATOM 781 C C . SER A 1 96 ? -6.370 -0.757 -19.308 1.00 67.81 96 SER A C 1
ATOM 783 O O . SER A 1 96 ? -6.658 -1.379 -18.289 1.00 67.81 96 SER A O 1
ATOM 785 N N . TYR A 1 97 ? -7.274 -0.183 -20.110 1.00 60.06 97 TYR A N 1
ATOM 786 C CA . TYR A 1 97 ? -8.726 -0.160 -19.885 1.00 60.06 97 TYR A CA 1
ATOM 787 C C . TYR A 1 97 ? -9.249 -1.448 -19.223 1.00 60.06 97 TYR A C 1
ATOM 789 O O . TYR A 1 97 ? -9.355 -2.475 -19.904 1.00 60.06 97 TYR A O 1
ATOM 797 N N . PRO A 1 98 ? -9.609 -1.428 -17.926 1.00 57.75 98 PRO A N 1
ATOM 798 C CA . PRO A 1 98 ? -10.312 -2.558 -17.354 1.00 57.75 98 PRO A CA 1
ATOM 799 C C . PRO A 1 98 ? -11.743 -2.554 -17.911 1.00 57.75 98 PRO A C 1
ATOM 801 O O . PRO A 1 98 ? -12.353 -1.498 -18.083 1.00 57.75 98 PRO A O 1
ATOM 804 N N . ARG A 1 99 ? -12.294 -3.737 -18.213 1.00 52.59 99 ARG A N 1
ATOM 805 C CA . ARG A 1 99 ? -13.699 -3.867 -18.658 1.00 52.59 99 ARG A CA 1
ATOM 806 C C . ARG A 1 99 ? -14.695 -3.406 -17.581 1.00 52.59 99 ARG A C 1
ATOM 808 O O . ARG A 1 99 ? -15.837 -3.110 -17.908 1.00 52.59 99 ARG A O 1
ATOM 815 N N . GLU A 1 100 ? -14.250 -3.326 -16.326 1.00 59.34 100 GLU A N 1
ATOM 816 C CA . GLU A 1 100 ? -15.017 -2.889 -15.161 1.00 59.34 100 GLU A CA 1
ATOM 817 C C . GLU A 1 100 ? -14.204 -1.872 -14.346 1.00 59.34 100 GLU A C 1
ATOM 819 O O . GLU A 1 100 ? -13.005 -2.050 -14.130 1.00 59.34 100 GLU A O 1
ATOM 824 N N . ALA A 1 101 ? -14.844 -0.800 -13.874 1.00 62.09 101 ALA A N 1
ATOM 825 C CA . ALA A 1 101 ? -14.186 0.186 -13.023 1.00 62.09 101 ALA A CA 1
ATOM 826 C C . ALA A 1 101 ? -13.933 -0.403 -11.622 1.00 62.09 101 ALA A C 1
ATOM 828 O O . ALA A 1 101 ? -14.875 -0.694 -10.883 1.00 62.09 101 ALA A O 1
ATOM 829 N N . ILE A 1 102 ? -12.662 -0.575 -11.248 1.00 67.44 102 ILE A N 1
ATOM 830 C CA . ILE A 1 102 ? -12.262 -0.916 -9.876 1.00 67.44 102 ILE A CA 1
ATOM 831 C C . ILE A 1 102 ? -11.736 0.336 -9.189 1.00 67.44 102 ILE A C 1
ATOM 833 O O . ILE A 1 102 ? -10.704 0.861 -9.589 1.00 67.44 102 ILE A O 1
ATOM 837 N N . ASP A 1 103 ? -12.410 0.740 -8.112 1.00 71.19 103 ASP A N 1
ATOM 838 C CA . ASP A 1 103 ? -11.972 1.818 -7.222 1.00 71.19 103 ASP A CA 1
ATOM 839 C C . ASP A 1 103 ? -10.638 1.439 -6.544 1.00 71.19 103 ASP A C 1
ATOM 841 O O . ASP A 1 103 ? -10.627 0.806 -5.482 1.00 71.19 103 ASP A O 1
ATOM 845 N N . ILE A 1 104 ? -9.518 1.787 -7.183 1.00 75.94 104 ILE A N 1
ATOM 846 C CA . ILE A 1 104 ? -8.166 1.716 -6.616 1.00 75.94 104 ILE A CA 1
ATOM 847 C C . ILE A 1 104 ? -7.915 3.030 -5.886 1.00 75.94 104 ILE A C 1
ATOM 849 O O . ILE A 1 104 ? -8.109 4.098 -6.457 1.00 75.94 104 ILE A O 1
ATOM 853 N N . PHE A 1 105 ? -7.473 2.956 -4.635 1.00 71.00 105 PHE A N 1
ATOM 854 C CA . PHE A 1 105 ? -7.177 4.143 -3.826 1.00 71.00 105 PHE A CA 1
ATOM 855 C C . PHE A 1 105 ? -5.742 4.166 -3.292 1.00 71.00 105 PHE A C 1
ATOM 857 O O . PHE A 1 105 ? -5.335 5.131 -2.652 1.00 71.00 105 PHE A O 1
ATOM 864 N N . GLN A 1 106 ? -4.968 3.104 -3.522 1.00 77.06 106 GLN A N 1
ATOM 865 C CA . GLN A 1 106 ? -3.555 3.059 -3.171 1.00 77.06 106 GLN A CA 1
ATOM 866 C C . GLN A 1 106 ? -2.795 2.171 -4.151 1.00 77.06 106 GLN A C 1
ATOM 868 O O . GLN A 1 106 ? -3.256 1.089 -4.516 1.00 77.06 106 GLN A O 1
ATOM 873 N N . ILE A 1 107 ? -1.609 2.638 -4.530 1.00 81.62 107 ILE A N 1
ATOM 874 C CA . ILE A 1 107 ? -0.635 1.908 -5.333 1.00 81.62 107 ILE A CA 1
ATOM 875 C C . ILE A 1 107 ? 0.705 2.028 -4.615 1.00 81.62 107 ILE A C 1
ATOM 877 O O . ILE A 1 107 ? 1.190 3.140 -4.390 1.00 81.62 107 ILE A O 1
ATOM 881 N N . VAL A 1 108 ? 1.287 0.894 -4.235 1.00 84.38 108 VAL A N 1
ATOM 882 C CA . VAL A 1 108 ? 2.594 0.833 -3.573 1.00 84.38 108 VAL A CA 1
ATOM 883 C C . VAL A 1 108 ? 3.481 -0.144 -4.319 1.00 84.38 108 VAL A C 1
ATOM 885 O O . VAL A 1 108 ? 3.119 -1.299 -4.502 1.00 84.38 108 VAL A O 1
ATOM 888 N N . MET A 1 109 ? 4.673 0.288 -4.707 1.00 86.88 109 MET A N 1
ATOM 889 C CA . MET A 1 109 ? 5.702 -0.598 -5.243 1.00 86.88 109 MET A CA 1
ATOM 890 C C . MET A 1 109 ? 6.806 -0.750 -4.207 1.00 86.88 109 MET A C 1
ATOM 892 O O . MET A 1 109 ? 7.218 0.225 -3.595 1.00 86.88 109 MET A O 1
ATOM 896 N N . THR A 1 110 ? 7.282 -1.964 -3.980 1.00 85.25 110 THR A N 1
ATOM 897 C CA . THR A 1 110 ? 8.329 -2.260 -3.002 1.00 85.25 110 THR A CA 1
ATOM 898 C C . THR A 1 110 ? 9.466 -2.991 -3.693 1.00 85.25 110 THR A C 1
ATOM 900 O O . THR A 1 110 ? 9.252 -4.037 -4.307 1.00 85.25 110 THR A O 1
ATOM 903 N N . ARG A 1 111 ? 10.686 -2.475 -3.557 1.00 84.06 111 ARG A N 1
ATOM 904 C CA . ARG A 1 111 ? 11.907 -3.204 -3.903 1.00 84.06 111 ARG A CA 1
ATOM 905 C C . ARG A 1 111 ? 12.079 -4.331 -2.904 1.00 84.06 111 ARG A C 1
ATOM 907 O O . ARG A 1 111 ? 12.268 -4.068 -1.719 1.00 84.06 111 ARG A O 1
ATOM 914 N N . VAL A 1 112 ? 12.003 -5.577 -3.361 1.00 82.38 112 VAL A N 1
ATOM 915 C CA . VAL A 1 112 ? 11.981 -6.721 -2.441 1.00 82.38 112 VAL A CA 1
ATOM 916 C C . VAL A 1 112 ? 13.286 -6.829 -1.645 1.00 82.38 112 VAL A C 1
ATOM 918 O O . VAL A 1 112 ? 13.239 -7.099 -0.450 1.00 82.38 112 VAL A O 1
ATOM 921 N N . LEU A 1 113 ? 14.435 -6.539 -2.271 1.00 77.25 113 LEU A N 1
ATOM 922 C CA . LEU A 1 113 ? 15.737 -6.592 -1.599 1.00 77.25 113 LEU A CA 1
ATOM 923 C C . LEU A 1 113 ? 15.916 -5.510 -0.529 1.00 77.25 113 LEU A C 1
ATOM 925 O O . LEU A 1 113 ? 16.358 -5.805 0.576 1.00 77.25 113 LEU A O 1
ATOM 929 N N . THR A 1 114 ? 15.645 -4.252 -0.877 1.00 77.00 114 THR A N 1
ATOM 930 C CA . THR A 1 114 ? 15.965 -3.108 -0.009 1.00 77.00 114 THR A CA 1
ATOM 931 C C . THR A 1 114 ? 14.813 -2.727 0.913 1.00 77.00 114 THR A C 1
ATOM 933 O O . THR A 1 114 ? 15.012 -1.980 1.866 1.00 77.00 114 THR A O 1
ATOM 936 N N . GLY A 1 115 ? 13.597 -3.198 0.629 1.00 75.50 115 GLY A N 1
ATOM 937 C CA . GLY A 1 115 ? 12.380 -2.759 1.305 1.00 75.50 115 GLY A CA 1
ATOM 938 C C . GLY A 1 115 ? 11.986 -1.314 0.985 1.00 75.50 115 GLY A C 1
ATOM 939 O O . GLY A 1 115 ? 11.008 -0.826 1.552 1.00 75.50 115 GLY A O 1
ATOM 940 N N . GLU A 1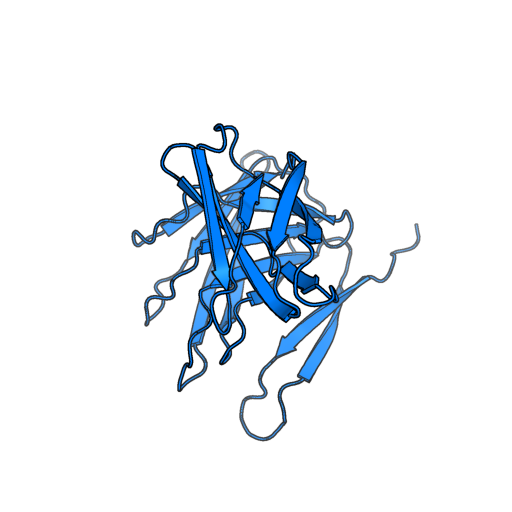 116 ? 12.711 -0.630 0.089 1.00 79.62 116 GLU A N 1
ATOM 941 C CA . GLU A 1 116 ? 12.363 0.714 -0.370 1.00 79.62 116 GLU A CA 1
ATOM 942 C C . GLU A 1 116 ? 10.996 0.675 -1.041 1.00 79.62 116 GLU A C 1
ATOM 944 O O . GLU A 1 116 ? 10.726 -0.168 -1.902 1.00 79.62 116 GLU A O 1
ATOM 949 N N . LYS A 1 117 ? 10.131 1.598 -0.634 1.00 83.19 117 LYS A N 1
ATOM 950 C CA . LYS A 1 117 ? 8.765 1.678 -1.134 1.00 83.19 117 LYS A CA 1
ATOM 951 C C . LYS A 1 117 ? 8.615 2.915 -1.995 1.00 83.19 117 LYS A C 1
ATOM 953 O O . LYS A 1 117 ? 9.243 3.930 -1.730 1.00 83.19 117 LYS A O 1
ATOM 958 N N . TYR A 1 118 ? 7.755 2.820 -2.989 1.00 82.25 118 TYR A N 1
ATOM 959 C CA . TYR A 1 118 ? 7.333 3.888 -3.872 1.00 82.25 118 TYR A CA 1
ATOM 960 C C . TYR A 1 118 ? 5.817 3.968 -3.784 1.00 82.25 118 TYR A C 1
ATOM 962 O O . TYR A 1 118 ? 5.148 2.941 -3.892 1.00 82.25 118 TYR A O 1
ATOM 970 N N . GLY A 1 119 ? 5.274 5.155 -3.557 1.00 80.06 119 GLY A N 1
ATOM 971 C CA . GLY A 1 119 ? 3.832 5.377 -3.471 1.00 80.06 119 GLY A CA 1
ATOM 972 C C . GLY A 1 119 ? 3.388 6.346 -4.546 1.00 80.06 119 GLY A C 1
ATOM 973 O O . GLY A 1 119 ? 4.152 7.227 -4.945 1.00 80.06 119 GLY A O 1
ATOM 974 N N . CYS A 1 120 ? 2.170 6.150 -5.037 1.00 78.62 120 CYS A N 1
ATOM 975 C CA . CYS A 1 120 ? 1.563 7.039 -6.018 1.00 78.62 120 CYS A CA 1
ATOM 976 C C . CYS A 1 120 ? 0.614 8.022 -5.334 1.00 78.62 120 CYS A C 1
ATOM 978 O O . CYS A 1 120 ? -0.189 7.628 -4.487 1.00 78.62 120 CYS A O 1
ATOM 980 N N . ALA A 1 121 ? 0.714 9.279 -5.748 1.00 67.12 121 ALA A N 1
ATOM 981 C CA . ALA A 1 121 ? -0.143 10.382 -5.335 1.00 67.12 121 ALA A CA 1
ATOM 982 C C . ALA A 1 121 ? -1.322 10.552 -6.307 1.00 67.12 121 ALA A C 1
ATOM 984 O O . ALA A 1 121 ? -1.282 10.037 -7.429 1.00 67.12 121 ALA A O 1
ATOM 985 N N . ASN A 1 122 ? -2.337 11.333 -5.923 1.00 62.25 122 ASN A N 1
ATOM 986 C CA . ASN A 1 122 ? -3.432 11.753 -6.816 1.00 62.25 122 ASN A CA 1
ATOM 987 C C . ASN A 1 122 ? -4.172 10.591 -7.511 1.00 62.25 122 ASN A C 1
ATOM 989 O O . ASN A 1 122 ? -4.453 10.645 -8.713 1.00 62.25 122 ASN A O 1
ATOM 993 N N . ILE A 1 123 ? -4.492 9.520 -6.776 1.00 67.44 123 ILE A N 1
ATOM 994 C CA . ILE A 1 123 ? -5.212 8.370 -7.338 1.00 67.44 123 ILE A CA 1
ATOM 995 C C . ILE A 1 123 ? -6.696 8.726 -7.495 1.00 67.44 123 ILE A C 1
ATOM 997 O O . ILE A 1 123 ? -7.552 8.359 -6.696 1.00 67.44 123 ILE A O 1
ATOM 1001 N N . HIS A 1 124 ? -7.000 9.476 -8.548 1.00 58.72 124 HIS A N 1
ATOM 1002 C CA . HIS A 1 124 ? -8.356 9.743 -9.003 1.00 58.72 124 HIS A CA 1
ATOM 1003 C C . HIS A 1 124 ? -8.605 8.930 -10.274 1.00 58.72 124 HIS A C 1
ATOM 1005 O O . HIS A 1 124 ? -7.757 8.873 -11.167 1.00 58.72 124 HIS A O 1
ATOM 1011 N N . MET A 1 125 ? -9.745 8.239 -10.350 1.00 52.84 125 MET A N 1
ATOM 1012 C CA . MET A 1 125 ? -10.114 7.472 -11.541 1.00 52.84 125 MET A CA 1
ATOM 1013 C C . MET A 1 125 ? -10.588 8.416 -12.651 1.00 52.84 125 MET A C 1
ATOM 1015 O O . MET A 1 125 ? -11.783 8.617 -12.848 1.00 52.84 125 MET A O 1
ATOM 1019 N N . THR A 1 126 ? -9.650 8.982 -13.403 1.00 48.12 126 THR A N 1
ATOM 1020 C CA . THR A 1 126 ? -9.904 9.569 -14.722 1.00 48.12 126 THR A CA 1
ATOM 1021 C C . THR A 1 126 ? -9.168 8.729 -15.761 1.00 48.12 126 THR A C 1
ATOM 1023 O O . THR A 1 126 ? -7.948 8.623 -15.754 1.00 48.12 126 THR A O 1
ATOM 1026 N N . ILE A 1 127 ? -9.917 8.039 -16.625 1.00 49.75 127 ILE A N 1
ATOM 1027 C CA . ILE A 1 127 ? -9.349 7.180 -17.674 1.00 49.75 127 ILE A CA 1
ATOM 1028 C C . ILE A 1 127 ? -8.905 8.057 -18.864 1.00 49.75 127 ILE A C 1
ATOM 1030 O O . ILE A 1 127 ? -9.690 8.914 -19.273 1.00 49.75 127 ILE A O 1
ATOM 1034 N N . PRO A 1 128 ? -7.723 7.826 -19.481 1.00 52.06 128 PRO A N 1
ATOM 1035 C CA . PRO A 1 128 ? -6.663 6.907 -19.064 1.00 52.06 128 PRO A CA 1
ATOM 1036 C C . PRO A 1 128 ? -5.872 7.461 -17.876 1.00 52.06 128 PRO A C 1
ATOM 1038 O O . PRO A 1 128 ? -5.393 8.593 -17.908 1.00 52.06 128 PRO A O 1
ATOM 1041 N N . ALA A 1 129 ? -5.695 6.631 -16.848 1.00 66.00 129 ALA A N 1
ATOM 1042 C CA . ALA A 1 129 ? -5.013 7.047 -15.637 1.00 66.00 129 ALA A CA 1
ATOM 1043 C C . ALA A 1 129 ? -3.530 6.661 -15.695 1.00 66.00 129 ALA A C 1
ATOM 1045 O O . ALA A 1 129 ? -3.175 5.477 -15.649 1.00 66.00 129 ALA A O 1
ATOM 1046 N N . LYS A 1 130 ? -2.672 7.676 -15.829 1.00 74.81 130 LYS A N 1
ATOM 1047 C CA . LYS A 1 130 ? -1.231 7.587 -15.587 1.00 74.81 130 LYS A CA 1
ATOM 1048 C C . LYS A 1 130 ? -0.969 8.143 -14.194 1.00 74.81 130 LYS A C 1
ATOM 1050 O O . LYS A 1 130 ? -1.245 9.314 -13.949 1.00 74.81 130 LYS A O 1
ATOM 1055 N N . TYR A 1 131 ? -0.397 7.329 -13.319 1.00 76.94 131 TYR A N 1
ATOM 1056 C CA . TYR A 1 131 ? -0.019 7.741 -11.974 1.00 76.94 131 TYR A CA 1
ATOM 1057 C C . TYR A 1 131 ? 1.491 7.875 -11.875 1.00 76.94 131 TYR A C 1
ATOM 1059 O O . TYR A 1 131 ? 2.222 6.960 -12.248 1.00 76.94 131 TYR A O 1
ATOM 1067 N N . SER A 1 132 ? 1.944 9.020 -11.378 1.00 76.88 132 SER A N 1
ATOM 1068 C CA . SER A 1 132 ? 3.333 9.244 -10.995 1.00 76.88 132 SER A CA 1
ATOM 1069 C C . SER A 1 132 ? 3.535 8.842 -9.545 1.00 76.88 132 SER A C 1
ATOM 1071 O O . SER A 1 132 ? 2.754 9.206 -8.665 1.00 76.88 132 SER A O 1
ATOM 1073 N N . CYS A 1 133 ? 4.596 8.092 -9.302 1.00 79.81 133 CYS A N 1
ATOM 1074 C CA . CYS A 1 133 ? 4.887 7.487 -8.022 1.00 79.81 133 CYS A CA 1
ATOM 1075 C C . CYS A 1 133 ? 6.333 7.774 -7.659 1.00 79.81 133 CYS A C 1
ATOM 1077 O O . CYS A 1 133 ? 7.223 7.646 -8.497 1.00 79.81 133 CYS A O 1
ATOM 1079 N N . ARG A 1 134 ? 6.584 8.163 -6.416 1.00 79.06 134 ARG A N 1
ATOM 1080 C CA . ARG A 1 134 ? 7.910 8.601 -5.973 1.00 79.06 134 ARG A CA 1
ATOM 1081 C C . ARG A 1 134 ? 8.423 7.723 -4.853 1.00 79.06 134 ARG A C 1
ATOM 1083 O O . ARG A 1 134 ? 7.637 7.040 -4.191 1.00 79.06 134 ARG A O 1
ATOM 1090 N N . LEU A 1 135 ? 9.746 7.715 -4.683 1.00 76.56 135 LEU A N 1
ATOM 1091 C CA . LEU A 1 135 ? 10.379 7.040 -3.554 1.00 76.56 135 LEU A CA 1
ATOM 1092 C C . LEU A 1 135 ? 9.767 7.585 -2.261 1.00 76.56 135 LEU A C 1
ATOM 1094 O O . LEU A 1 135 ? 9.679 8.794 -2.067 1.00 76.56 135 LEU A O 1
ATOM 1098 N N . LEU A 1 136 ? 9.337 6.683 -1.389 1.00 69.25 136 LEU A N 1
ATOM 1099 C CA . LEU A 1 136 ? 8.737 7.041 -0.118 1.00 69.25 136 LEU A CA 1
ATOM 1100 C C . LEU A 1 136 ? 9.835 7.440 0.857 1.00 69.25 136 LEU A C 1
ATOM 1102 O O . LEU A 1 136 ? 10.355 6.604 1.598 1.00 69.25 136 LEU A O 1
ATOM 1106 N N . GLU A 1 137 ? 10.124 8.734 0.917 1.00 61.75 137 GLU A N 1
ATOM 1107 C CA . GLU A 1 137 ? 10.646 9.364 2.130 1.00 61.75 137 GLU A CA 1
ATOM 1108 C C . GLU A 1 137 ? 9.494 9.425 3.139 1.00 61.75 137 GLU A C 1
ATOM 1110 O O . GLU A 1 137 ? 8.863 10.452 3.355 1.00 61.75 137 GLU A O 1
ATOM 1115 N N . SER A 1 138 ? 9.102 8.258 3.662 1.00 57.94 138 SER A N 1
ATOM 1116 C CA . SER A 1 138 ? 7.891 8.153 4.469 1.00 57.94 138 SER A CA 1
ATOM 1117 C C . SER A 1 138 ? 8.028 9.016 5.715 1.00 57.94 138 SER A C 1
ATOM 1119 O O . SER A 1 138 ? 8.834 8.692 6.592 1.00 57.94 138 SER A O 1
ATOM 1121 N N . THR A 1 139 ? 7.198 10.050 5.826 1.00 63.28 139 THR A N 1
ATOM 1122 C CA . THR A 1 139 ? 6.972 10.690 7.117 1.00 63.28 139 THR A CA 1
ATOM 1123 C C . THR A 1 139 ? 6.152 9.710 7.944 1.00 63.28 139 THR A C 1
ATO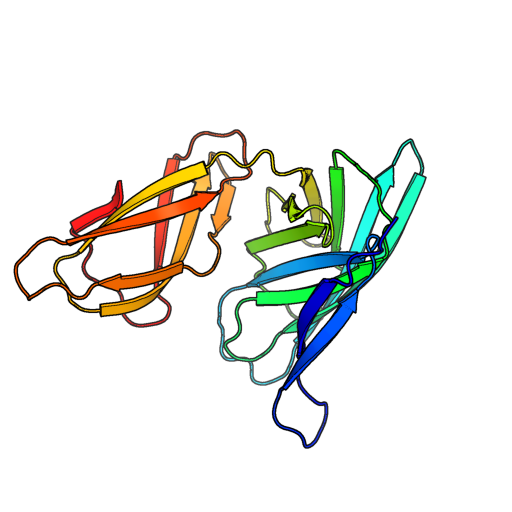M 1125 O O . THR A 1 139 ? 5.064 9.291 7.537 1.00 63.28 139 THR A O 1
ATOM 1128 N N . ASN A 1 140 ? 6.728 9.255 9.055 1.00 70.88 140 ASN A N 1
ATOM 1129 C CA . ASN A 1 140 ? 6.012 8.407 9.995 1.00 70.88 140 ASN A CA 1
ATOM 1130 C C . ASN A 1 140 ? 5.113 9.306 10.837 1.00 70.88 140 ASN A C 1
ATOM 1132 O O . ASN A 1 140 ? 5.570 10.302 11.398 1.00 70.88 140 ASN A O 1
ATOM 1136 N N . TRP A 1 141 ? 3.851 8.926 10.922 1.00 74.88 141 TRP A N 1
ATOM 1137 C CA . TRP A 1 141 ? 2.853 9.591 11.733 1.00 74.88 141 TRP A CA 1
ATOM 1138 C C . TRP A 1 141 ? 2.390 8.636 12.809 1.00 74.88 141 TRP A C 1
ATOM 1140 O O . TRP A 1 141 ? 2.240 7.438 12.574 1.00 74.88 141 TRP A O 1
ATOM 1150 N N . HIS A 1 142 ? 2.156 9.196 13.980 1.00 84.00 142 HIS A N 1
ATOM 1151 C CA . HIS A 1 142 ? 1.586 8.472 15.089 1.00 84.00 142 HIS A CA 1
ATOM 1152 C C . HIS A 1 142 ? 0.102 8.795 15.143 1.00 84.00 142 HIS A C 1
ATOM 1154 O O . HIS A 1 142 ? -0.257 9.969 15.160 1.00 84.00 142 HIS A O 1
ATOM 1160 N N . LEU A 1 143 ? -0.731 7.764 15.103 1.00 85.19 143 LEU A N 1
ATOM 1161 C CA . LEU A 1 143 ? -2.167 7.875 15.282 1.00 85.19 143 LEU A CA 1
ATOM 1162 C C . LEU A 1 143 ? -2.522 7.297 16.639 1.00 85.19 143 LEU A C 1
ATOM 1164 O O . LEU A 1 143 ? -2.288 6.114 16.884 1.00 85.19 143 LEU A O 1
ATOM 1168 N N . GLU A 1 144 ? -3.152 8.102 17.472 1.00 87.38 144 GLU A N 1
ATOM 1169 C CA . GLU A 1 144 ? -3.725 7.656 18.728 1.00 87.38 144 GLU A CA 1
ATOM 1170 C C . GLU A 1 144 ? -5.244 7.562 18.570 1.00 87.38 144 GLU A C 1
ATOM 1172 O O . GLU A 1 144 ? -5.908 8.515 18.151 1.00 87.38 144 GLU A O 1
ATOM 1177 N N . ILE A 1 145 ? -5.818 6.401 18.888 1.00 84.62 145 ILE A N 1
ATOM 1178 C CA . ILE A 1 145 ? -7.269 6.220 18.886 1.00 84.62 145 ILE A CA 1
ATOM 1179 C C . ILE A 1 145 ? -7.738 5.829 20.278 1.00 84.62 145 ILE A C 1
ATOM 1181 O O . ILE A 1 145 ? -7.268 4.856 20.868 1.00 84.62 145 ILE A O 1
ATOM 1185 N N . VAL A 1 146 ? -8.720 6.579 20.781 1.00 84.88 146 VAL A N 1
ATOM 1186 C CA . VAL A 1 146 ? -9.317 6.350 22.094 1.00 84.88 146 VAL A CA 1
ATOM 1187 C C . VAL A 1 146 ? -10.699 5.728 21.939 1.00 84.88 146 VAL A C 1
ATOM 1189 O O . VAL A 1 146 ? -11.601 6.355 21.377 1.00 84.88 146 VAL A O 1
ATOM 1192 N N . SER A 1 147 ? -10.905 4.526 22.479 1.00 82.50 147 SER A N 1
ATOM 1193 C CA . SER A 1 147 ? -12.203 3.834 22.466 1.00 82.50 147 SER A CA 1
ATOM 1194 C C . SER A 1 147 ? -12.540 3.206 23.826 1.00 82.50 147 SER A C 1
ATOM 1196 O O . SER A 1 147 ? -11.642 2.691 24.497 1.00 82.50 147 SER A O 1
ATOM 1198 N N . PRO A 1 148 ? -13.818 3.250 24.260 1.00 79.12 148 PRO A N 1
ATOM 1199 C CA . PRO A 1 148 ? -14.279 2.601 25.487 1.00 79.12 148 PRO A CA 1
ATOM 1200 C C . PRO A 1 148 ? -14.804 1.168 25.270 1.00 79.12 148 PRO A C 1
ATOM 1202 O O . PRO A 1 148 ? -15.263 0.536 26.224 1.00 79.12 148 PRO A O 1
ATOM 1205 N N . GLU A 1 149 ? -14.835 0.684 24.025 1.00 75.88 149 GLU A N 1
ATOM 1206 C CA . GLU A 1 149 ? -15.430 -0.603 23.651 1.00 75.88 149 GLU A CA 1
ATOM 1207 C C . GLU A 1 149 ? -14.355 -1.682 23.497 1.00 75.88 149 GLU A C 1
ATOM 1209 O O . GLU A 1 149 ? -13.324 -1.446 22.875 1.00 75.88 149 GLU A O 1
ATOM 1214 N N . GLU A 1 150 ? -14.621 -2.885 24.010 1.00 77.19 150 GLU A N 1
ATOM 1215 C CA . GLU A 1 150 ? -13.788 -4.062 23.747 1.00 77.19 150 GLU A CA 1
ATOM 1216 C C . GLU A 1 150 ? -14.067 -4.572 22.329 1.00 77.19 150 GLU A C 1
ATOM 1218 O O . GLU A 1 150 ? -15.224 -4.816 21.971 1.00 77.19 150 GLU A O 1
ATOM 1223 N N . HIS A 1 151 ? -13.028 -4.712 21.507 1.00 77.94 151 HIS A N 1
ATOM 1224 C CA . HIS A 1 151 ? -13.180 -5.123 20.116 1.00 77.94 151 HIS A CA 1
ATOM 1225 C C . HIS A 1 151 ? -11.886 -5.663 19.508 1.00 77.94 151 HIS A C 1
ATOM 1227 O O . HIS A 1 151 ? -10.773 -5.346 19.922 1.00 77.94 151 HIS A O 1
ATOM 1233 N N . MET A 1 152 ? -12.057 -6.448 18.450 1.00 83.00 152 MET A N 1
ATOM 1234 C CA . MET A 1 152 ? -10.971 -6.954 17.626 1.00 83.00 152 MET A CA 1
ATOM 1235 C C . MET A 1 152 ? -11.412 -6.870 16.166 1.00 83.00 152 MET A C 1
ATOM 1237 O O . MET A 1 152 ? -12.278 -7.638 15.752 1.00 83.00 152 MET A O 1
ATOM 1241 N N . GLN A 1 153 ? -10.882 -5.917 15.398 1.00 80.62 153 GLN A N 1
ATOM 1242 C CA . GLN A 1 153 ? -11.230 -5.793 13.982 1.00 80.62 153 GLN A CA 1
ATOM 1243 C C . GLN A 1 153 ? -10.179 -5.068 13.147 1.00 80.62 153 GLN A C 1
ATOM 1245 O O . GLN A 1 153 ? -9.370 -4.286 13.649 1.00 80.62 153 GLN A O 1
ATOM 1250 N N . ALA A 1 154 ? -10.232 -5.311 11.839 1.00 80.06 154 ALA A N 1
ATOM 1251 C CA . ALA A 1 154 ? -9.418 -4.594 10.875 1.00 80.06 154 ALA A CA 1
ATOM 1252 C C . ALA A 1 154 ? -10.112 -3.316 10.377 1.00 80.06 154 ALA A C 1
ATOM 1254 O O . ALA A 1 154 ? -11.330 -3.269 10.178 1.00 80.06 154 ALA A O 1
ATOM 1255 N N . PHE A 1 155 ? -9.314 -2.275 10.156 1.00 78.75 155 PHE A N 1
ATOM 1256 C CA . PHE A 1 155 ? -9.769 -0.975 9.678 1.00 78.75 155 PHE A CA 1
ATOM 1257 C C . PHE A 1 155 ? -8.719 -0.304 8.784 1.00 78.75 155 PHE A C 1
ATOM 1259 O O . PHE A 1 155 ? -7.557 -0.712 8.728 1.00 78.75 155 PHE A O 1
ATOM 1266 N N . TYR A 1 156 ? -9.137 0.742 8.078 1.00 79.62 156 TYR A N 1
ATOM 1267 C CA . TYR A 1 156 ? -8.270 1.588 7.259 1.00 79.62 156 TYR A CA 1
ATOM 1268 C C . TYR A 1 156 ? -8.446 3.041 7.662 1.00 79.62 156 TYR A C 1
ATOM 1270 O O . TYR A 1 156 ? -9.561 3.489 7.928 1.00 79.62 156 TYR A O 1
ATOM 1278 N N . VAL A 1 157 ? -7.359 3.797 7.643 1.00 79.06 157 VAL A N 1
ATOM 1279 C CA . VAL A 1 157 ? -7.389 5.243 7.853 1.00 79.06 157 VAL A CA 1
ATOM 1280 C C . VAL A 1 157 ? -7.256 5.908 6.495 1.00 79.06 157 VAL A C 1
ATOM 1282 O O . VAL A 1 157 ? -6.234 5.754 5.837 1.00 79.06 157 VAL A O 1
ATOM 1285 N N . GLU A 1 158 ? -8.281 6.635 6.068 1.00 79.50 158 GLU A N 1
ATOM 1286 C CA . GLU A 1 158 ? -8.165 7.598 4.977 1.00 79.50 158 GLU A CA 1
ATOM 1287 C C . GLU A 1 158 ? -7.505 8.863 5.533 1.00 79.50 158 GLU A C 1
ATOM 1289 O O . GLU A 1 158 ? -8.055 9.518 6.416 1.00 79.50 158 GLU A O 1
ATOM 1294 N N . ILE A 1 159 ? -6.325 9.193 5.026 1.00 77.44 159 ILE A N 1
ATOM 1295 C CA . ILE A 1 159 ? -5.545 10.373 5.365 1.00 77.44 159 ILE A CA 1
ATOM 1296 C C . ILE A 1 159 ? -5.767 11.406 4.267 1.00 77.44 159 ILE A C 1
ATOM 1298 O O . ILE A 1 159 ? -5.436 11.164 3.108 1.00 77.44 159 ILE A O 1
ATOM 1302 N N . ILE A 1 160 ? -6.333 12.551 4.631 1.00 77.88 160 ILE A N 1
ATOM 1303 C CA . ILE A 1 160 ? -6.621 13.661 3.725 1.00 77.88 160 ILE A CA 1
ATOM 1304 C C . ILE A 1 160 ? -5.491 14.679 3.859 1.00 77.88 160 ILE A C 1
ATOM 1306 O O . ILE A 1 160 ? -5.247 15.186 4.955 1.00 77.88 160 ILE A O 1
ATOM 1310 N N . GLN A 1 161 ? -4.816 14.973 2.753 1.00 70.81 161 GLN A N 1
ATOM 1311 C CA . GLN A 1 161 ? -3.719 15.936 2.662 1.00 70.81 161 GLN A CA 1
ATOM 1312 C C . GLN A 1 161 ? -4.004 16.883 1.493 1.00 70.81 161 GLN A C 1
ATOM 1314 O O . GLN A 1 161 ? -4.040 16.469 0.335 1.00 70.81 161 GLN A O 1
ATOM 1319 N N . GLY A 1 162 ? -4.277 18.153 1.799 1.00 69.00 162 GLY A N 1
ATOM 1320 C CA . GLY A 1 162 ? -4.654 19.142 0.788 1.00 69.00 162 GLY A CA 1
ATOM 1321 C C . GLY A 1 162 ? -5.961 18.778 0.071 1.00 69.00 162 GLY A C 1
ATOM 1322 O O . GLY A 1 162 ? -7.025 18.728 0.688 1.00 69.00 162 GLY A O 1
ATOM 1323 N N . THR A 1 163 ? -5.889 18.547 -1.242 1.00 58.12 163 THR A N 1
ATOM 1324 C CA . THR A 1 163 ? -7.044 18.124 -2.068 1.00 58.12 163 THR A CA 1
ATOM 1325 C C . THR A 1 163 ? -7.138 16.610 -2.252 1.00 58.12 163 THR A C 1
ATOM 1327 O O . THR A 1 163 ? -8.059 16.122 -2.907 1.00 58.12 163 THR A O 1
ATOM 1330 N N . LEU A 1 164 ? -6.202 15.867 -1.664 1.00 57.72 164 LEU A N 1
ATOM 1331 C CA . LEU A 1 164 ? -5.995 14.451 -1.923 1.00 57.72 164 LEU A CA 1
ATOM 1332 C C . LEU A 1 164 ? -6.338 13.614 -0.704 1.00 57.72 164 LEU A C 1
ATOM 1334 O O . LEU A 1 164 ? -6.328 14.093 0.433 1.00 57.72 164 LEU A O 1
ATOM 1338 N N . SER A 1 165 ? -6.616 12.337 -0.949 1.00 61.59 165 SER A N 1
ATOM 1339 C CA . SER A 1 165 ? -6.696 11.344 0.108 1.00 61.59 165 SER A CA 1
ATOM 1340 C C . SER A 1 165 ? -5.913 10.086 -0.242 1.00 61.59 165 SER A C 1
ATOM 1342 O O . SER A 1 165 ? -5.833 9.668 -1.397 1.00 61.59 165 SER A O 1
ATOM 1344 N N . SER A 1 166 ? -5.297 9.499 0.777 1.00 62.53 166 SER A N 1
ATOM 1345 C CA . SER A 1 166 ? -4.580 8.229 0.718 1.00 62.53 166 SER A CA 1
ATOM 1346 C C . SER A 1 166 ? -5.091 7.318 1.828 1.00 62.53 166 SER A C 1
ATOM 1348 O O . SER A 1 166 ? -5.678 7.794 2.792 1.00 62.53 166 SER A O 1
ATOM 1350 N N . PHE A 1 167 ? -4.912 6.005 1.713 1.00 63.91 167 PHE A N 1
ATOM 1351 C CA . PHE A 1 167 ? -5.353 5.069 2.750 1.00 63.91 167 PHE A CA 1
ATOM 1352 C C . PHE A 1 167 ? -4.165 4.365 3.400 1.00 63.91 167 PHE A C 1
ATOM 1354 O O . PHE A 1 167 ? -3.189 4.005 2.736 1.00 63.91 167 PHE A O 1
ATOM 1361 N N . SER A 1 168 ? -4.269 4.119 4.704 1.00 66.81 168 SER A N 1
ATOM 1362 C CA . SER A 1 168 ? -3.339 3.264 5.428 1.00 66.81 168 SER A CA 1
ATOM 1363 C C . SER A 1 168 ? -3.382 1.835 4.889 1.00 66.81 168 SER A C 1
ATOM 1365 O O . SER A 1 168 ? -4.362 1.383 4.289 1.00 66.81 168 SER A O 1
ATOM 1367 N N . ARG A 1 169 ? -2.323 1.077 5.185 1.00 64.62 169 ARG A N 1
ATOM 1368 C CA . ARG A 1 169 ? -2.399 -0.388 5.125 1.00 64.62 169 ARG A CA 1
ATOM 1369 C C . ARG A 1 169 ? -3.487 -0.860 6.090 1.00 64.62 169 ARG A C 1
ATOM 1371 O O . ARG A 1 169 ? -3.790 -0.145 7.043 1.00 64.62 169 ARG A O 1
ATOM 1378 N N . GLY A 1 170 ? -4.063 -2.037 5.841 1.00 66.62 170 GLY A N 1
ATOM 1379 C CA . GLY A 1 170 ? -5.033 -2.631 6.762 1.00 66.62 170 GLY A CA 1
ATOM 1380 C C . GLY A 1 170 ? -4.439 -2.698 8.165 1.00 66.62 170 GLY A C 1
ATOM 1381 O O . GLY A 1 170 ? -3.457 -3.407 8.382 1.00 66.62 170 GLY A O 1
ATOM 1382 N N . LEU A 1 171 ? -4.992 -1.898 9.071 1.00 77.00 171 LEU A N 1
ATOM 1383 C CA . LEU A 1 171 ? -4.614 -1.855 10.472 1.00 77.00 171 LEU A CA 1
ATOM 1384 C C . LEU A 1 171 ? -5.476 -2.852 11.220 1.00 77.00 171 LEU A C 1
ATOM 1386 O O . LEU A 1 171 ? -6.633 -3.076 10.865 1.00 77.00 171 LEU A O 1
ATOM 1390 N N . PHE A 1 172 ? -4.904 -3.448 12.254 1.00 80.62 172 PHE A N 1
ATOM 1391 C CA . PHE A 1 172 ? -5.616 -4.373 13.108 1.00 80.62 172 PHE A CA 1
ATOM 1392 C C . PHE A 1 172 ? -5.710 -3.781 14.502 1.00 80.62 172 PHE A C 1
ATOM 1394 O O . PHE A 1 172 ? -4.688 -3.516 15.130 1.00 80.62 172 PHE A O 1
ATOM 1401 N N . TRP A 1 173 ? -6.934 -3.554 14.962 1.00 81.44 173 TRP A N 1
ATOM 1402 C CA . TRP A 1 173 ? -7.192 -3.032 16.289 1.00 81.44 173 TRP A CA 1
ATOM 1403 C C . TRP A 1 173 ? -7.632 -4.169 17.197 1.00 81.44 173 TRP A C 1
ATOM 1405 O O . TRP A 1 173 ? -8.642 -4.816 16.923 1.00 81.44 173 TRP A O 1
ATOM 1415 N N . GLN A 1 174 ? -6.880 -4.401 18.269 1.00 82.00 174 GLN A N 1
ATOM 1416 C CA . GLN A 1 174 ? -7.243 -5.320 19.337 1.00 82.00 174 GLN A CA 1
ATOM 1417 C C . GLN A 1 174 ? -7.289 -4.567 20.669 1.00 82.00 174 GLN A C 1
ATOM 1419 O O . GLN A 1 174 ? -6.291 -4.483 21.379 1.00 82.00 174 GLN A O 1
ATOM 1424 N N . ASN A 1 175 ? -8.458 -4.026 20.999 1.00 73.56 175 ASN A N 1
ATOM 1425 C CA . ASN A 1 175 ? -8.695 -3.338 22.259 1.00 73.56 175 ASN A CA 1
ATOM 1426 C C . ASN A 1 175 ? -9.363 -4.303 23.244 1.00 73.56 175 ASN A C 1
ATOM 1428 O O . ASN A 1 175 ? -10.520 -4.683 23.062 1.00 73.56 175 ASN A O 1
ATOM 1432 N N . LEU A 1 176 ? -8.625 -4.716 24.277 1.00 68.94 176 LEU A N 1
ATOM 1433 C CA . LEU A 1 176 ? -9.067 -5.689 25.291 1.00 68.94 176 LEU A CA 1
ATOM 1434 C C . LEU A 1 176 ? -9.534 -5.026 26.594 1.00 68.94 176 LEU A C 1
ATOM 1436 O O . LEU A 1 176 ? -9.460 -5.611 27.679 1.00 68.94 176 LEU A O 1
ATOM 1440 N N . CYS A 1 177 ? -9.954 -3.769 26.527 1.00 66.81 177 CYS A N 1
ATOM 1441 C CA . CYS A 1 177 ? -10.260 -3.024 27.729 1.00 66.81 177 CYS A CA 1
ATOM 1442 C C . CYS A 1 177 ? -11.618 -3.347 28.334 1.00 66.81 177 CYS A C 1
ATOM 1444 O O . CYS A 1 177 ? -12.637 -3.428 27.654 1.00 66.81 177 CYS A O 1
ATOM 1446 N N . LYS A 1 178 ? -11.632 -3.464 29.668 1.00 60.62 178 LYS A N 1
ATOM 1447 C CA . LYS A 1 178 ? -12.868 -3.635 30.431 1.00 60.62 178 LYS A CA 1
ATOM 1448 C C . LYS A 1 178 ? -13.787 -2.436 30.216 1.00 60.62 178 LYS A C 1
ATOM 1450 O O . LYS A 1 178 ? -13.367 -1.286 30.342 1.00 60.62 178 LYS A O 1
ATOM 1455 N N . HIS A 1 179 ? -15.055 -2.742 29.962 1.00 56.88 179 HIS A N 1
ATOM 1456 C CA . HIS A 1 179 ? -16.121 -1.776 29.719 1.00 56.88 179 HIS A CA 1
ATOM 1457 C C . HIS A 1 179 ? -16.106 -0.624 30.744 1.00 56.88 179 HIS A C 1
ATOM 1459 O O . HIS A 1 179 ? -16.181 -0.865 31.951 1.00 56.88 179 HIS A O 1
ATOM 1465 N N . GLY A 1 180 ? -16.014 0.621 30.261 1.00 55.34 180 GLY A N 1
ATOM 1466 C CA . GLY A 1 180 ? -16.054 1.836 31.088 1.00 55.34 180 GLY A CA 1
ATOM 1467 C C . GLY A 1 180 ? -14.723 2.576 31.275 1.00 55.34 180 GLY A C 1
ATOM 1468 O O . GLY A 1 180 ? -14.740 3.684 31.809 1.00 55.34 180 GLY A O 1
ATOM 1469 N N . TYR A 1 181 ? -13.599 2.027 30.805 1.00 64.38 181 TYR A N 1
ATOM 1470 C CA . TYR A 1 181 ? -12.313 2.732 30.750 1.00 64.38 181 TYR A CA 1
ATOM 1471 C C . TYR A 1 181 ? -11.981 3.148 29.312 1.00 64.38 181 TYR A C 1
ATOM 1473 O O . TYR A 1 181 ? -12.167 2.371 28.381 1.00 64.38 181 TYR A O 1
ATOM 1481 N N . ASN A 1 182 ? -11.492 4.379 29.130 1.00 66.94 182 ASN A N 1
ATOM 1482 C CA . ASN A 1 182 ? -10.971 4.834 27.842 1.00 66.94 182 ASN A CA 1
ATOM 1483 C C . ASN A 1 182 ? -9.636 4.149 27.581 1.00 66.94 182 ASN A C 1
ATOM 1485 O O . ASN A 1 182 ? -8.695 4.353 28.349 1.00 66.94 182 ASN A O 1
ATOM 1489 N N . CYS A 1 183 ? -9.555 3.384 26.499 1.00 74.25 183 CYS A N 1
ATOM 1490 C CA . CYS A 1 183 ? -8.309 2.771 26.082 1.00 74.25 183 CYS A CA 1
ATOM 1491 C C . CYS A 1 183 ? -7.726 3.449 24.872 1.00 74.25 183 CYS A C 1
ATOM 1493 O O . CYS A 1 183 ? -8.454 3.858 23.971 1.00 74.25 183 CYS A O 1
ATOM 1495 N N . VAL A 1 184 ? -6.412 3.606 24.949 1.00 80.12 184 VAL A N 1
ATOM 1496 C CA . VAL A 1 184 ? -5.596 4.384 24.040 1.00 80.12 184 VAL A CA 1
ATOM 1497 C C . VAL A 1 184 ? -4.726 3.400 23.283 1.00 80.12 184 VAL A C 1
ATOM 1499 O O . VAL A 1 184 ? -3.846 2.770 23.873 1.00 80.12 184 VAL A O 1
ATOM 1502 N N . ASP A 1 185 ? -4.996 3.263 21.993 1.00 82.81 185 ASP A N 1
ATOM 1503 C CA . ASP A 1 185 ? -4.218 2.424 21.095 1.00 82.81 185 ASP A CA 1
ATOM 1504 C C . ASP A 1 185 ? -3.488 3.285 20.078 1.00 82.81 185 ASP A C 1
ATOM 1506 O O . ASP A 1 185 ? -3.987 4.317 19.623 1.00 82.81 185 ASP A O 1
ATOM 1510 N N . HIS A 1 186 ? -2.291 2.836 19.725 1.00 83.69 186 HIS A N 1
ATOM 1511 C CA . HIS A 1 186 ? -1.370 3.593 18.900 1.00 83.69 186 HIS A CA 1
ATOM 1512 C C . HIS A 1 186 ? -1.107 2.854 17.594 1.00 83.69 186 HIS A C 1
ATOM 1514 O O . HIS A 1 186 ? -0.850 1.647 17.588 1.00 83.69 186 HIS A O 1
ATOM 1520 N N . PHE A 1 187 ? -1.134 3.588 16.487 1.00 82.31 187 PHE A N 1
ATOM 1521 C CA . PHE A 1 187 ? -0.918 3.054 15.151 1.00 82.31 187 PHE A CA 1
ATOM 1522 C C . PHE A 1 187 ? 0.104 3.895 14.403 1.00 82.31 187 PHE A C 1
ATOM 1524 O O . PHE A 1 187 ? 0.047 5.124 14.401 1.00 82.31 187 PHE A O 1
ATOM 1531 N N . ASP A 1 188 ? 1.006 3.217 13.702 1.00 78.38 188 ASP A N 1
ATOM 1532 C CA . ASP A 1 188 ? 1.963 3.881 12.831 1.00 78.38 188 ASP A CA 1
ATOM 1533 C C . ASP A 1 188 ? 1.358 4.063 11.440 1.00 78.38 188 ASP A C 1
ATOM 1535 O O . ASP A 1 188 ? 1.117 3.108 10.690 1.00 78.38 188 ASP A O 1
ATOM 1539 N N . LEU A 1 189 ? 1.127 5.320 11.082 1.00 74.88 189 LEU A N 1
ATOM 1540 C CA . LEU A 1 189 ? 0.712 5.730 9.754 1.00 74.88 189 LEU A CA 1
ATOM 1541 C C . LEU A 1 189 ? 1.919 6.192 8.942 1.00 74.88 189 LEU A C 1
ATOM 1543 O O . LEU A 1 189 ? 2.918 6.690 9.458 1.00 74.88 189 LEU A O 1
ATOM 1547 N N . LYS A 1 190 ? 1.810 6.047 7.625 1.00 70.25 190 LYS A N 1
ATOM 1548 C CA . LYS A 1 190 ? 2.775 6.602 6.679 1.00 70.25 190 LYS A CA 1
ATOM 1549 C C . LYS A 1 190 ? 2.022 7.427 5.659 1.00 70.25 190 LYS A C 1
ATOM 1551 O O . LYS A 1 190 ? 1.088 6.911 5.049 1.00 70.25 190 LYS A O 1
ATOM 1556 N N . THR A 1 191 ? 2.454 8.667 5.473 1.00 66.94 191 THR A N 1
ATOM 1557 C CA . THR A 1 191 ? 1.987 9.512 4.375 1.00 66.94 191 THR A CA 1
ATOM 1558 C C . THR A 1 191 ? 3.044 9.621 3.299 1.00 66.94 191 THR A C 1
ATOM 1560 O O . THR A 1 191 ? 4.234 9.386 3.537 1.00 66.94 191 THR A O 1
ATOM 1563 N N . TYR A 1 192 ? 2.573 9.950 2.102 1.00 61.94 192 TYR A N 1
ATOM 1564 C CA . TYR A 1 192 ? 3.383 9.996 0.890 1.00 61.94 192 TYR A CA 1
ATOM 1565 C C . TYR A 1 192 ? 3.262 11.336 0.152 1.00 61.94 192 TYR A C 1
ATOM 1567 O O . TYR A 1 192 ? 3.955 11.533 -0.838 1.00 61.94 192 TYR A O 1
ATOM 1575 N N . GLU A 1 193 ? 2.399 12.231 0.641 1.00 65.69 193 GLU A N 1
ATOM 1576 C CA . GLU A 1 193 ? 2.259 13.606 0.160 1.00 65.69 193 GLU A CA 1
ATOM 1577 C C . GLU A 1 193 ? 3.017 14.563 1.089 1.00 65.69 193 GLU A C 1
ATOM 1579 O O . GLU A 1 193 ? 3.016 14.366 2.312 1.00 65.69 193 GLU A O 1
ATOM 1584 N N . ASP A 1 194 ? 3.585 15.622 0.506 1.00 65.94 194 ASP A N 1
ATOM 1585 C CA . ASP A 1 194 ? 4.290 16.699 1.221 1.00 65.94 194 ASP A CA 1
ATOM 1586 C C . ASP A 1 194 ? 3.324 17.678 1.919 1.00 65.94 194 ASP A C 1
ATOM 1588 O O . ASP A 1 194 ? 3.713 18.439 2.810 1.00 65.94 194 ASP A O 1
ATOM 1592 N N . ASP A 1 195 ? 2.048 17.665 1.522 1.00 70.75 195 ASP A N 1
ATOM 1593 C CA . ASP A 1 195 ? 1.007 18.514 2.092 1.00 70.75 195 ASP A CA 1
ATOM 1594 C C . ASP A 1 195 ? 0.686 18.141 3.547 1.00 70.75 195 ASP A C 1
ATOM 1596 O O . ASP A 1 195 ? 0.764 16.986 3.972 1.00 70.75 195 ASP A O 1
ATOM 1600 N N . LYS A 1 196 ? 0.249 19.124 4.342 1.00 77.94 196 LYS A N 1
ATOM 1601 C CA . LYS A 1 196 ? -0.199 18.867 5.719 1.00 77.94 196 LYS A CA 1
ATOM 1602 C C . LYS A 1 196 ? -1.435 17.967 5.732 1.00 77.94 196 LYS A C 1
ATOM 1604 O O . LYS A 1 196 ? -2.349 18.150 4.930 1.00 77.94 196 LYS A O 1
ATOM 1609 N N . ILE A 1 197 ? -1.497 17.059 6.708 1.00 79.06 197 ILE A N 1
ATOM 1610 C CA . ILE A 1 197 ? -2.718 16.301 6.998 1.00 79.06 197 ILE A CA 1
ATOM 1611 C C . ILE A 1 197 ? -3.794 17.280 7.469 1.00 79.06 197 ILE A C 1
ATOM 1613 O O . ILE A 1 197 ? -3.626 17.982 8.465 1.00 79.06 197 ILE A O 1
ATOM 1617 N N . THR A 1 198 ? -4.899 17.328 6.734 1.00 82.50 198 THR A N 1
ATOM 1618 C CA . THR A 1 198 ? -6.072 18.162 7.022 1.00 82.50 198 THR A CA 1
ATOM 1619 C C . THR A 1 198 ? -7.250 17.349 7.548 1.00 82.50 198 THR A C 1
ATOM 1621 O O . THR A 1 198 ? -8.229 17.930 8.011 1.00 82.50 198 THR A O 1
ATOM 1624 N N . GLY A 1 199 ? -7.187 16.017 7.491 1.00 81.50 199 GLY A N 1
ATOM 1625 C CA . GLY A 1 199 ? -8.218 15.161 8.067 1.00 81.50 199 GLY A CA 1
ATOM 1626 C C . GLY A 1 199 ? -7.863 13.681 8.062 1.00 81.50 199 GLY A C 1
ATOM 1627 O O . GLY A 1 199 ? -7.053 13.224 7.260 1.00 81.50 199 GLY A O 1
ATOM 1628 N N . LEU A 1 200 ? -8.515 12.935 8.951 1.00 86.12 200 LEU A N 1
ATOM 1629 C CA . LEU A 1 200 ? -8.432 11.482 9.053 1.00 86.12 200 LEU A CA 1
ATOM 1630 C C . LEU A 1 200 ? -9.851 10.904 9.078 1.00 86.12 200 LEU A C 1
ATOM 1632 O O . LEU A 1 200 ? -10.722 11.437 9.769 1.00 86.12 200 LEU A O 1
ATOM 1636 N N . LYS A 1 201 ? -10.099 9.812 8.349 1.00 83.06 201 LYS A N 1
ATOM 1637 C CA . LYS A 1 201 ? -11.356 9.053 8.437 1.00 83.06 201 LYS A CA 1
ATOM 1638 C C . LYS A 1 201 ? -11.083 7.574 8.651 1.00 83.06 201 LYS A C 1
ATOM 1640 O O . LYS A 1 201 ? -10.366 6.942 7.882 1.00 83.06 201 LYS A O 1
ATOM 1645 N N . LEU A 1 202 ? -11.709 7.014 9.676 1.00 84.75 202 LEU A N 1
ATOM 1646 C CA . LEU A 1 202 ? -11.604 5.601 10.021 1.00 84.75 202 LEU A CA 1
ATOM 1647 C C . LEU A 1 202 ? -12.673 4.805 9.266 1.00 84.75 202 LEU A C 1
ATOM 1649 O O . LEU A 1 202 ? -13.858 5.123 9.327 1.00 84.75 202 LEU A O 1
ATOM 1653 N N . ASN A 1 203 ? -12.243 3.773 8.548 1.00 79.31 203 ASN A N 1
ATOM 1654 C CA . ASN A 1 203 ? -13.088 2.887 7.759 1.00 79.31 203 ASN A CA 1
ATOM 1655 C C . ASN A 1 203 ? -12.982 1.471 8.327 1.00 79.31 203 ASN A C 1
ATOM 1657 O O . ASN A 1 203 ? -11.995 0.774 8.094 1.00 79.31 203 ASN A O 1
ATOM 1661 N N . PHE A 1 204 ? -14.000 1.066 9.078 1.00 79.06 204 PHE A N 1
ATOM 1662 C CA . PHE A 1 204 ? -14.109 -0.264 9.672 1.00 79.06 204 PHE A CA 1
ATOM 1663 C C . PHE A 1 204 ? -14.613 -1.283 8.647 1.00 79.06 204 PHE A C 1
ATOM 1665 O O . PHE A 1 204 ? -15.474 -0.956 7.828 1.00 79.06 204 PHE A O 1
ATOM 1672 N N . LEU A 1 205 ? -14.068 -2.505 8.675 1.00 70.00 205 LEU A N 1
ATOM 1673 C CA . LEU A 1 205 ? -14.557 -3.598 7.823 1.00 70.00 205 LEU A CA 1
ATOM 1674 C C . LEU A 1 205 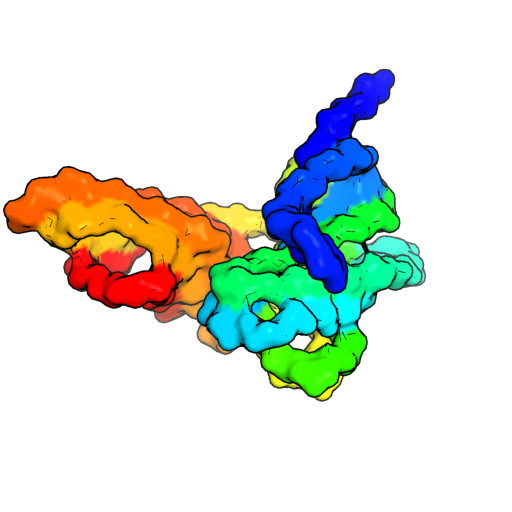? -15.923 -4.117 8.274 1.00 70.00 205 LEU A C 1
ATOM 1676 O O . LEU A 1 205 ? -16.747 -4.467 7.431 1.00 70.00 205 LEU A O 1
ATOM 1680 N N . ASP A 1 206 ? -16.140 -4.148 9.588 1.00 73.25 206 ASP A N 1
ATOM 1681 C CA . ASP A 1 206 ? -17.361 -4.650 10.204 1.00 73.25 206 ASP A CA 1
ATOM 1682 C C . ASP A 1 206 ? -18.216 -3.485 10.726 1.00 73.25 206 ASP A C 1
ATOM 1684 O O . ASP A 1 206 ? -18.529 -2.535 10.004 1.00 73.25 206 ASP A O 1
ATOM 1688 N N . LYS A 1 207 ? -18.656 -3.554 11.986 1.00 77.19 207 LYS A N 1
ATOM 1689 C CA . LYS A 1 207 ? -19.471 -2.504 12.590 1.00 77.19 207 LYS A CA 1
ATOM 1690 C C . LYS A 1 207 ? -18.594 -1.324 13.021 1.00 77.19 207 LYS A C 1
ATOM 1692 O O . LYS A 1 207 ? -17.506 -1.549 13.559 1.00 77.19 207 LYS A O 1
ATOM 1697 N N . PRO A 1 208 ? -19.085 -0.081 12.854 1.00 77.00 208 PRO A N 1
ATOM 1698 C CA . PRO A 1 208 ? -18.424 1.090 13.407 1.00 77.00 208 PRO A CA 1
ATOM 1699 C C . PRO A 1 208 ? -18.268 0.945 14.919 1.00 77.00 208 PRO A C 1
ATOM 1701 O O . PRO A 1 208 ? -19.194 0.490 15.592 1.00 77.00 208 PRO A O 1
ATOM 1704 N N . ILE A 1 209 ? -17.117 1.365 15.428 1.00 77.88 209 ILE A N 1
ATOM 1705 C CA . ILE A 1 209 ? -16.803 1.359 16.858 1.00 77.88 209 ILE A CA 1
ATOM 1706 C C . ILE A 1 209 ? -17.044 2.751 17.406 1.00 77.88 209 ILE A C 1
ATOM 1708 O O . ILE A 1 209 ? -16.785 3.752 16.726 1.00 77.88 209 ILE A O 1
ATOM 1712 N N . ARG A 1 210 ? -17.486 2.837 18.657 1.00 79.81 210 ARG A N 1
ATOM 1713 C CA . ARG A 1 210 ? -17.466 4.113 19.357 1.00 79.81 210 ARG A CA 1
ATOM 1714 C C . ARG A 1 210 ? -16.025 4.574 19.564 1.00 79.81 210 ARG A C 1
ATOM 1716 O O . ARG A 1 210 ? -15.239 3.939 20.264 1.00 79.81 210 ARG A O 1
ATOM 1723 N N . ILE A 1 211 ? -15.711 5.727 18.992 1.00 79.69 211 ILE A N 1
ATOM 1724 C CA . ILE A 1 211 ? -14.428 6.406 19.151 1.00 79.69 211 ILE A CA 1
ATOM 1725 C C . ILE A 1 211 ? -14.674 7.684 19.942 1.00 79.69 211 ILE A C 1
ATOM 1727 O O . ILE A 1 211 ? -15.547 8.479 19.591 1.00 79.69 211 ILE A O 1
ATOM 1731 N N . ASN A 1 212 ? -13.912 7.872 21.012 1.00 79.06 212 ASN A N 1
ATOM 1732 C CA . ASN A 1 212 ? -13.957 9.078 21.828 1.00 79.06 212 ASN A CA 1
ATOM 1733 C C . ASN A 1 212 ? -13.004 10.155 21.294 1.00 79.06 212 ASN A C 1
ATOM 1735 O O . ASN A 1 212 ? -13.340 11.334 21.368 1.00 79.06 212 ASN A O 1
ATOM 1739 N N . ALA A 1 213 ? -11.846 9.765 20.752 1.00 78.56 213 ALA A N 1
ATOM 1740 C CA . ALA A 1 213 ? -10.888 10.688 20.147 1.00 78.56 213 ALA A CA 1
ATOM 1741 C C . ALA A 1 213 ? -10.006 9.996 19.096 1.00 78.56 213 ALA A C 1
ATOM 1743 O O . ALA A 1 213 ? -9.774 8.788 19.169 1.00 78.56 213 ALA A O 1
ATOM 1744 N N . VAL A 1 214 ? -9.525 10.797 18.145 1.00 78.56 214 VAL A N 1
ATOM 1745 C CA . VAL A 1 214 ? -8.495 10.456 17.156 1.00 78.56 214 VAL A CA 1
ATOM 1746 C C . VAL A 1 214 ? -7.495 11.608 17.182 1.00 78.56 214 VAL A C 1
ATOM 1748 O O . VAL A 1 214 ? -7.909 12.747 16.945 1.00 78.56 214 VAL A O 1
ATOM 1751 N N . ILE A 1 215 ? -6.241 11.333 17.533 1.00 78.75 215 ILE A N 1
ATOM 1752 C CA . ILE A 1 215 ? -5.183 12.336 17.736 1.00 78.75 215 ILE A CA 1
ATOM 1753 C C . ILE A 1 215 ? -3.998 12.007 16.831 1.00 78.75 215 ILE A C 1
ATOM 1755 O O . ILE A 1 215 ? -3.655 10.807 16.720 1.00 78.75 215 ILE A O 1
#

Foldseek 3Di:
DDFPFFWDWFWDDDPPDDDIDIDTDRDGQQKKKKKWFADQDADPDKFKWKKWKWDDDPNDTDIDIWIWIDDHRDRMTMTMDRRGPDDDFKIKMWTDDGPDDTGTQWIWMARRNPRWIWTWWDPDPDPRDITIIGTPPWDKDKKKWKAQDADWFWKWKWFDFDPTTHIFDTDIDGHHDDHPDIDIDIDIGTDRDPGDGPDIDIGTPDDDGDTPDID

Radius of gyration: 18.78 Å; chains: 1; bounding box: 48×46×52 Å

Secondary struc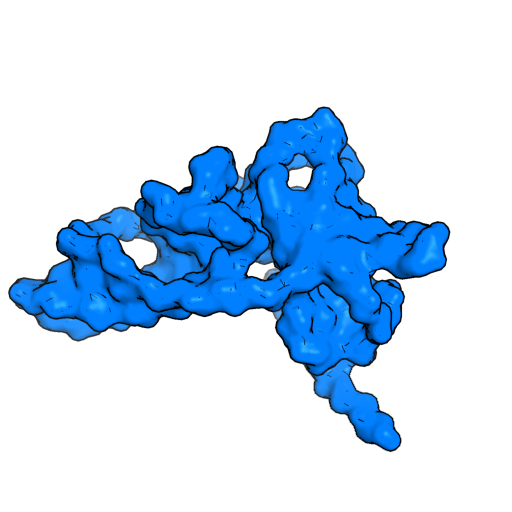ture (DSSP, 8-state):
-----EEEEEEE--SSSS--EEEEEEE-TTEEEEEEEE-----SS-EEEEEEEEEEETTEEEEEEEEEEE-TT--EEEEEEE--S---SEEEEEE---SS---EEEEEEEETTT--EEEE------SS-EEEEEE---EEEEEEEEESS-EEEEEEEEEEETTEEEE---EEEEE-PPTTS-EEEEEEEEE--SSPEEEEEEEESSSPPP-SEE-